Protein AF-A0A660NBR3-F1 (afdb_monomer)

Solvent-accessible surface area (backbone atoms only — not comparable to full-atom values): 11034 Å² total; per-residue (Å²): 134,54,73,68,57,52,55,50,48,52,50,27,48,52,54,40,52,54,58,42,62,75,59,35,76,70,57,31,55,54,48,56,54,55,61,55,40,51,27,52,101,91,54,74,68,52,54,62,55,48,27,52,53,49,57,61,46,49,57,59,50,75,77,42,52,75,65,28,50,52,47,19,55,51,50,52,50,52,33,44,74,73,63,74,45,74,77,51,44,90,68,65,65,67,58,55,52,34,35,53,51,28,47,51,59,52,60,72,65,54,78,88,78,84,75,88,79,94,74,86,83,78,85,83,86,86,84,90,80,91,78,91,79,83,88,88,75,91,73,77,80,76,82,78,77,79,80,78,77,77,77,79,49,72,69,55,51,50,51,54,50,51,55,52,50,53,52,53,52,53,54,54,62,65,72,75,110

Structure (mmCIF, N/CA/C/O backbone):
data_AF-A0A660NBR3-F1
#
_entry.id   AF-A0A660NBR3-F1
#
loop_
_atom_site.group_PDB
_atom_site.id
_atom_site.type_symbol
_atom_site.label_atom_id
_atom_site.label_alt_id
_atom_site.label_comp_id
_atom_site.label_asym_id
_atom_site.label_entity_id
_atom_site.label_seq_id
_atom_site.pdbx_PDB_ins_code
_atom_site.Cartn_x
_atom_site.Cartn_y
_atom_site.Cartn_z
_atom_site.occupancy
_atom_site.B_iso_or_equiv
_atom_site.auth_seq_id
_atom_site.auth_comp_id
_atom_site.auth_asym_id
_atom_site.auth_atom_id
_atom_site.pdbx_PDB_model_num
ATOM 1 N N . MET A 1 1 ? -23.930 5.222 17.305 1.00 62.84 1 MET A N 1
ATOM 2 C CA . MET A 1 1 ? -23.507 5.497 15.927 1.00 62.84 1 MET A CA 1
ATOM 3 C C . MET A 1 1 ? -24.618 6.270 15.251 1.00 62.84 1 MET A C 1
ATOM 5 O O . MET A 1 1 ? -25.735 5.759 15.195 1.00 62.84 1 MET A O 1
ATOM 9 N N . SER A 1 2 ? -24.359 7.515 14.872 1.00 85.00 2 SER A N 1
ATOM 10 C CA . SER A 1 2 ? -25.316 8.376 14.178 1.00 85.00 2 SER A CA 1
ATOM 11 C C . SER A 1 2 ? -25.423 7.989 12.696 1.00 85.00 2 SER A C 1
ATOM 13 O O . SER A 1 2 ? -24.604 7.232 12.171 1.00 85.00 2 SER A O 1
ATOM 15 N N . ALA A 1 3 ? -26.443 8.508 12.009 1.00 83.75 3 ALA A N 1
ATOM 16 C CA . ALA A 1 3 ? -26.577 8.326 10.564 1.00 83.75 3 ALA A CA 1
ATOM 17 C C . ALA A 1 3 ? -25.384 8.934 9.799 1.00 83.75 3 ALA A C 1
ATOM 19 O O . ALA A 1 3 ? -24.886 8.327 8.857 1.00 83.75 3 ALA A O 1
ATOM 20 N N . GLU A 1 4 ? -24.871 10.078 10.257 1.00 83.69 4 GLU A N 1
ATOM 21 C CA . GLU A 1 4 ? -23.727 10.770 9.649 1.00 83.69 4 GLU A CA 1
ATOM 22 C C . GLU A 1 4 ? -22.416 9.977 9.796 1.00 83.69 4 GLU A C 1
ATOM 24 O O . GLU A 1 4 ? -21.623 9.887 8.854 1.00 83.69 4 GLU A O 1
ATOM 29 N N . GLU A 1 5 ? -22.205 9.343 10.955 1.00 80.19 5 GLU A N 1
ATOM 30 C CA . GLU A 1 5 ? -21.071 8.439 11.185 1.00 80.19 5 GLU A CA 1
ATOM 31 C C . GLU A 1 5 ? -21.149 7.220 10.253 1.00 80.19 5 GLU A C 1
ATOM 33 O O . GLU A 1 5 ? -20.159 6.859 9.619 1.00 80.19 5 GLU A O 1
ATOM 38 N N . LEU A 1 6 ? -22.338 6.623 10.094 1.00 84.69 6 LEU A N 1
ATOM 39 C CA . LEU A 1 6 ? -22.545 5.485 9.193 1.00 84.69 6 LEU A CA 1
ATOM 40 C C . LEU A 1 6 ? -22.280 5.845 7.723 1.00 84.69 6 LEU A C 1
ATOM 42 O O . LEU A 1 6 ? -21.634 5.082 7.004 1.00 84.69 6 LEU A O 1
ATOM 46 N N . GLU A 1 7 ? -22.781 6.989 7.259 1.00 87.81 7 GLU A N 1
ATOM 47 C CA . GLU A 1 7 ? -22.566 7.454 5.884 1.00 87.81 7 GLU A CA 1
ATOM 48 C C . GLU A 1 7 ? -21.088 7.727 5.589 1.00 87.81 7 GLU A C 1
ATOM 50 O O . GLU A 1 7 ? -20.597 7.425 4.493 1.00 87.81 7 GLU A O 1
ATOM 55 N N . THR A 1 8 ? -20.371 8.265 6.574 1.00 86.19 8 THR A N 1
ATOM 56 C CA . THR A 1 8 ? -18.933 8.526 6.482 1.00 86.19 8 THR A CA 1
ATOM 57 C C . THR A 1 8 ? -18.144 7.219 6.395 1.00 86.19 8 THR A C 1
ATOM 59 O O . THR A 1 8 ? -17.354 7.039 5.465 1.00 86.19 8 THR A O 1
ATOM 62 N N . GLU A 1 9 ? -18.438 6.252 7.265 1.00 86.50 9 GLU A N 1
ATOM 63 C CA . GLU A 1 9 ? -17.818 4.921 7.233 1.00 86.50 9 GLU A CA 1
ATOM 64 C C . GLU A 1 9 ? -18.094 4.185 5.909 1.00 86.50 9 GLU A C 1
ATOM 66 O O . GLU A 1 9 ? -17.192 3.587 5.316 1.00 86.50 9 GLU A O 1
ATOM 71 N N . LEU A 1 10 ? -19.317 4.286 5.373 1.00 86.88 10 LEU A N 1
ATOM 72 C CA . LEU A 1 10 ? -19.666 3.717 4.066 1.00 86.88 10 LEU A CA 1
ATOM 73 C C . LEU A 1 10 ? -18.853 4.335 2.923 1.00 86.88 10 LEU A C 1
ATOM 75 O O . LEU A 1 10 ? -18.478 3.635 1.975 1.00 86.88 10 LEU A O 1
ATOM 79 N N . ARG A 1 11 ? -18.570 5.638 2.991 1.00 87.81 11 ARG A N 1
ATOM 80 C CA . ARG A 1 11 ? -17.732 6.324 2.003 1.00 87.81 11 ARG A CA 1
ATOM 81 C C . ARG A 1 11 ? -16.294 5.810 2.053 1.00 87.81 11 ARG A C 1
ATOM 83 O O . ARG A 1 11 ? -15.735 5.501 0.998 1.00 87.81 11 ARG A O 1
ATOM 90 N N . TYR A 1 12 ? -15.727 5.654 3.250 1.00 87.12 12 TYR A N 1
ATOM 91 C CA . TYR A 1 12 ? -14.388 5.085 3.425 1.00 87.12 12 TYR A CA 1
ATOM 92 C C . TYR A 1 12 ? -14.308 3.644 2.925 1.00 87.12 12 TYR A C 1
ATOM 94 O O . TYR A 1 12 ? -13.402 3.313 2.158 1.00 87.12 12 TYR A O 1
ATOM 102 N N . ALA A 1 13 ? -15.296 2.811 3.256 1.00 82.12 13 ALA A N 1
ATOM 103 C CA . ALA A 1 13 ? -15.359 1.435 2.776 1.00 82.12 13 ALA A CA 1
ATOM 104 C C . ALA A 1 13 ? -15.405 1.354 1.238 1.00 82.12 13 ALA A C 1
ATOM 106 O O . ALA A 1 13 ? -14.668 0.570 0.639 1.00 82.12 13 ALA A O 1
ATOM 107 N N . ARG A 1 14 ? -16.213 2.196 0.573 1.00 82.19 14 ARG A N 1
ATOM 108 C CA . ARG A 1 14 ? -16.265 2.253 -0.903 1.00 82.19 14 ARG A CA 1
ATOM 109 C C . ARG A 1 14 ? -14.925 2.656 -1.514 1.00 82.19 14 ARG A C 1
ATOM 111 O O . ARG A 1 14 ? -14.496 2.026 -2.479 1.00 82.19 14 ARG A O 1
ATOM 118 N N . SER A 1 15 ? -14.266 3.664 -0.944 1.00 79.31 15 SER A N 1
ATOM 119 C CA . SER A 1 15 ? -12.938 4.104 -1.389 1.00 79.31 15 SER A CA 1
ATOM 120 C C . SER A 1 15 ? -11.908 2.976 -1.269 1.00 79.31 15 SER A C 1
ATOM 122 O O . SER A 1 15 ? -11.210 2.655 -2.231 1.00 79.31 15 SER A O 1
ATOM 124 N N . ALA A 1 16 ? -11.889 2.292 -0.122 1.00 80.62 16 ALA A N 1
ATOM 125 C CA . ALA A 1 16 ? -10.992 1.170 0.123 1.00 80.62 16 ALA A CA 1
ATOM 126 C C . ALA A 1 16 ? -11.194 0.028 -0.888 1.00 80.62 16 ALA A C 1
ATOM 128 O O . ALA A 1 16 ? -10.229 -0.462 -1.478 1.00 80.62 16 ALA A O 1
ATOM 129 N N . ILE A 1 17 ? -12.450 -0.365 -1.131 1.00 82.88 17 ILE A N 1
ATOM 130 C CA . ILE A 1 17 ? -12.795 -1.418 -2.099 1.00 82.88 17 ILE A CA 1
ATOM 131 C C . ILE A 1 17 ? -12.335 -1.033 -3.509 1.00 82.88 17 ILE A C 1
ATOM 133 O O . ILE A 1 17 ? -11.738 -1.859 -4.200 1.00 82.88 17 ILE A O 1
ATOM 137 N N . TRP A 1 18 ? -12.580 0.212 -3.926 1.00 83.00 18 TRP A N 1
ATOM 138 C CA . TRP A 1 18 ? -12.172 0.706 -5.240 1.00 83.00 18 TRP A CA 1
ATOM 139 C C . TRP A 1 18 ? -10.655 0.604 -5.451 1.00 83.00 18 TRP A C 1
ATOM 141 O O . TRP A 1 18 ? -10.207 0.083 -6.473 1.00 83.00 18 TRP A O 1
ATOM 151 N N . THR A 1 19 ? -9.852 1.029 -4.473 1.00 78.69 19 THR A N 1
ATOM 152 C CA . THR A 1 19 ? -8.384 0.960 -4.559 1.00 78.69 19 THR A CA 1
ATOM 153 C C . THR A 1 19 ? -7.878 -0.479 -4.649 1.00 78.69 19 THR A C 1
ATOM 155 O O . THR A 1 19 ? -7.032 -0.787 -5.489 1.00 78.69 19 THR A O 1
ATOM 158 N N . VAL A 1 20 ? -8.423 -1.390 -3.839 1.00 80.88 20 VAL A N 1
ATOM 159 C CA . VAL A 1 20 ? -8.025 -2.809 -3.863 1.00 80.88 20 VAL A CA 1
ATOM 160 C C . VAL A 1 20 ? -8.408 -3.474 -5.191 1.00 80.88 20 VAL A C 1
ATOM 162 O O . VAL A 1 20 ? -7.621 -4.249 -5.744 1.00 80.88 20 VAL A O 1
ATOM 165 N N . ALA A 1 21 ? -9.585 -3.147 -5.734 1.00 82.38 21 ALA A N 1
ATOM 166 C CA . ALA A 1 21 ? -10.062 -3.682 -7.007 1.00 82.38 21 ALA A CA 1
ATOM 167 C C . ALA A 1 21 ? -9.157 -3.293 -8.187 1.00 82.38 21 ALA A C 1
ATOM 169 O O . ALA A 1 21 ? -8.936 -4.119 -9.071 1.00 82.38 21 ALA A O 1
ATOM 170 N N . GLN A 1 22 ? -8.586 -2.082 -8.179 1.00 76.00 22 GLN A N 1
ATOM 171 C CA . GLN A 1 22 ? -7.652 -1.641 -9.221 1.00 76.00 22 GLN A CA 1
ATOM 172 C C . GLN A 1 22 ? -6.345 -2.447 -9.245 1.00 76.00 22 GLN A C 1
ATOM 174 O O . GLN A 1 22 ? -5.743 -2.596 -10.304 1.00 76.00 22 GLN A O 1
ATOM 179 N N . MET A 1 23 ? -5.905 -2.988 -8.104 1.00 75.38 23 MET A N 1
ATOM 180 C CA . MET A 1 23 ? -4.649 -3.742 -8.033 1.00 75.38 23 MET A CA 1
ATOM 181 C C . MET A 1 23 ? -4.811 -5.222 -8.396 1.00 75.38 23 MET A C 1
ATOM 183 O O . MET A 1 23 ? -3.929 -5.786 -9.041 1.00 75.38 23 MET A O 1
ATOM 187 N N . GLY A 1 24 ? -5.925 -5.844 -7.992 1.00 76.44 24 GLY A N 1
ATOM 188 C CA . GLY A 1 24 ? -6.285 -7.224 -8.336 1.00 76.44 24 GLY A CA 1
ATOM 189 C C . GLY A 1 24 ? -5.300 -8.322 -7.884 1.00 76.44 24 GLY A C 1
ATOM 190 O O . GLY A 1 24 ? -4.165 -8.083 -7.470 1.00 76.44 24 GLY A O 1
ATOM 191 N N . GLY A 1 25 ? -5.752 -9.579 -7.952 1.00 80.06 25 GLY A N 1
ATOM 192 C CA . GLY A 1 25 ? -4.903 -10.773 -7.823 1.00 80.06 25 GLY A CA 1
ATOM 193 C C . GLY A 1 25 ? -4.010 -10.839 -6.570 1.00 80.06 25 GLY A C 1
ATOM 194 O O . GLY A 1 25 ? -4.424 -10.532 -5.454 1.00 80.06 25 GLY A O 1
ATOM 195 N N . GLU A 1 26 ? -2.761 -11.285 -6.749 1.00 81.25 26 GLU A N 1
ATOM 196 C CA . GLU A 1 26 ? -1.772 -11.409 -5.664 1.00 81.25 26 GLU A CA 1
ATOM 197 C C . GLU A 1 26 ? -1.385 -10.042 -5.071 1.00 81.25 26 GLU A C 1
ATOM 199 O O . GLU A 1 26 ? -1.134 -9.946 -3.869 1.00 81.25 26 GLU A O 1
ATOM 204 N N . SER A 1 27 ? -1.394 -8.982 -5.884 1.00 76.06 27 SER A N 1
ATOM 205 C CA . SER A 1 27 ? -1.069 -7.616 -5.457 1.00 76.06 27 SER A CA 1
ATOM 206 C C . SER A 1 27 ? -2.068 -7.096 -4.427 1.00 76.06 27 SER A C 1
ATOM 208 O O . SER A 1 27 ? -1.657 -6.571 -3.395 1.00 76.06 27 SER A O 1
ATOM 210 N N . ALA A 1 28 ? -3.367 -7.333 -4.636 1.00 83.19 28 ALA A N 1
ATOM 211 C CA . ALA A 1 28 ? -4.410 -7.007 -3.662 1.00 83.19 28 ALA A CA 1
ATOM 212 C C . ALA A 1 28 ? -4.221 -7.757 -2.330 1.00 83.19 28 ALA A C 1
ATOM 214 O O . ALA A 1 28 ? -4.365 -7.177 -1.252 1.00 83.19 28 ALA A O 1
ATOM 215 N N . LYS A 1 29 ? -3.838 -9.041 -2.380 1.00 86.69 29 LYS A N 1
ATOM 216 C CA . LYS A 1 29 ? -3.577 -9.842 -1.172 1.00 86.69 29 LYS A CA 1
ATOM 217 C C . LYS A 1 29 ? -2.353 -9.340 -0.400 1.00 86.69 29 LYS A C 1
ATOM 219 O O . LYS A 1 29 ? -2.371 -9.314 0.832 1.00 86.69 29 LYS A O 1
ATOM 224 N N . LEU A 1 30 ? -1.274 -8.992 -1.099 1.00 86.88 30 LEU A N 1
ATOM 225 C CA . LEU A 1 30 ? -0.064 -8.446 -0.480 1.00 86.88 30 LEU A CA 1
ATOM 226 C C . LEU A 1 30 ? -0.326 -7.057 0.107 1.00 86.88 30 LEU A C 1
ATOM 228 O O . LEU A 1 30 ? 0.096 -6.796 1.230 1.00 86.88 30 LEU A O 1
ATOM 232 N N . LEU A 1 31 ? -1.096 -6.223 -0.594 1.00 87.75 31 LEU A N 1
ATOM 233 C CA . LEU A 1 31 ? -1.535 -4.926 -0.094 1.00 87.75 31 LEU A CA 1
ATOM 234 C C . LEU A 1 31 ? -2.324 -5.069 1.211 1.00 87.75 31 LEU A C 1
ATOM 236 O O . LEU A 1 31 ? -1.958 -4.461 2.207 1.00 87.75 31 LEU A O 1
ATOM 240 N N . MET A 1 32 ? -3.363 -5.906 1.253 1.00 90.25 32 MET A N 1
ATOM 241 C CA . MET A 1 32 ? -4.171 -6.049 2.473 1.00 90.25 32 MET A CA 1
ATOM 242 C C . MET A 1 32 ? -3.367 -6.603 3.656 1.00 90.25 32 MET A C 1
ATOM 244 O O . MET A 1 32 ? -3.589 -6.191 4.794 1.00 90.25 32 MET A O 1
ATOM 248 N N . GLN A 1 33 ? -2.402 -7.494 3.404 1.00 91.19 33 GLN A N 1
ATOM 249 C CA . GLN A 1 33 ? -1.464 -7.936 4.441 1.00 91.19 33 GLN A CA 1
ATOM 250 C C . GLN A 1 33 ? -0.584 -6.787 4.934 1.00 91.19 33 GLN A C 1
ATOM 252 O O . GLN A 1 33 ? -0.432 -6.633 6.142 1.00 91.19 33 GLN A O 1
ATOM 257 N N . TYR A 1 34 ? -0.054 -5.979 4.015 1.00 93.19 34 TYR A N 1
ATOM 258 C CA . TYR A 1 34 ? 0.747 -4.803 4.336 1.00 93.19 34 TYR A CA 1
ATOM 259 C C . TYR A 1 34 ? -0.032 -3.785 5.180 1.00 93.19 34 TYR A C 1
ATOM 261 O O . TYR A 1 34 ? 0.469 -3.341 6.208 1.00 93.19 34 TYR A O 1
ATOM 269 N N . ILE A 1 35 ? -1.284 -3.477 4.822 1.00 93.19 35 ILE A N 1
ATOM 270 C CA . ILE A 1 35 ? -2.151 -2.608 5.637 1.00 93.19 35 ILE A CA 1
ATOM 271 C C . ILE A 1 35 ? -2.344 -3.203 7.039 1.00 93.19 35 ILE A C 1
ATOM 273 O O . ILE A 1 35 ? -2.242 -2.495 8.037 1.00 93.19 35 ILE A O 1
ATOM 277 N N . GLY A 1 36 ? -2.538 -4.520 7.139 1.00 92.88 36 GLY A N 1
ATOM 278 C CA . GLY A 1 36 ? -2.650 -5.215 8.422 1.00 92.88 36 GLY A CA 1
ATOM 279 C C . GLY A 1 36 ? -1.421 -5.080 9.330 1.00 92.88 36 GLY A C 1
ATOM 280 O O . GLY A 1 36 ? -1.540 -5.279 10.536 1.00 92.88 36 GLY A O 1
ATOM 281 N N . TRP A 1 37 ? -0.251 -4.713 8.802 1.00 94.19 37 TRP A N 1
ATOM 282 C CA . TRP A 1 37 ? 0.963 -4.516 9.599 1.00 94.19 37 TRP A CA 1
ATOM 283 C C . TRP A 1 37 ? 0.972 -3.215 10.410 1.00 94.19 37 TRP A C 1
ATOM 285 O O . TRP A 1 37 ? 1.789 -3.079 11.318 1.00 94.19 37 TRP A O 1
ATOM 295 N N . PHE A 1 38 ? 0.047 -2.294 10.141 1.00 94.12 38 PHE A N 1
ATOM 296 C CA . PHE A 1 38 ? -0.182 -1.098 10.961 1.00 94.12 38 PHE A CA 1
ATOM 297 C C . PHE A 1 38 ? -1.115 -1.367 12.148 1.00 94.12 38 PHE A C 1
ATOM 299 O O . PHE A 1 38 ? -1.223 -0.542 13.054 1.00 94.12 38 PHE A O 1
ATOM 306 N N . ALA A 1 39 ? -1.800 -2.516 12.166 1.00 92.75 39 ALA A N 1
ATOM 307 C CA . ALA A 1 39 ? -2.697 -2.854 13.258 1.00 92.75 39 ALA A CA 1
ATOM 308 C C . ALA A 1 39 ? -1.903 -3.071 14.562 1.00 92.75 39 ALA A C 1
ATOM 310 O O . ALA A 1 39 ? -0.894 -3.784 14.559 1.00 92.75 39 ALA A O 1
ATOM 311 N N . PRO A 1 40 ? -2.349 -2.500 15.695 1.00 88.81 40 PRO A N 1
ATOM 312 C CA . PRO A 1 40 ? -1.708 -2.7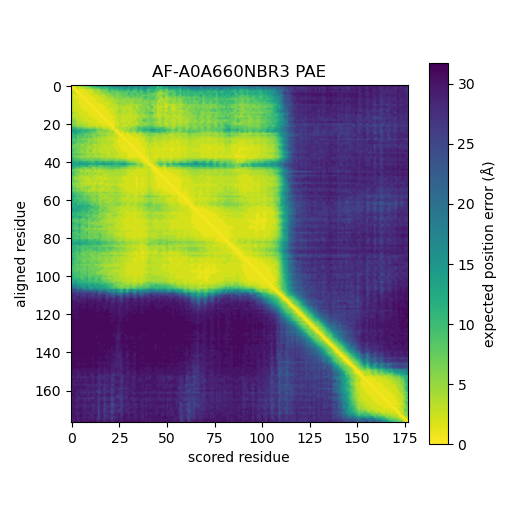41 16.981 1.00 88.81 40 PRO A CA 1
ATOM 313 C C . PRO A 1 40 ? -1.870 -4.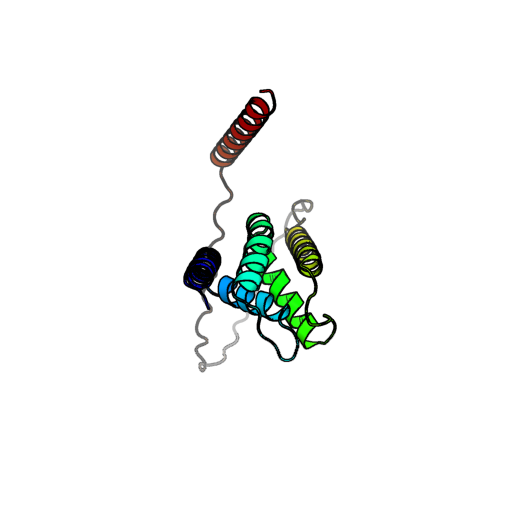214 17.403 1.00 88.81 40 PRO A C 1
ATOM 315 O O . PRO A 1 40 ? -2.826 -4.865 16.978 1.00 88.81 40 PRO A O 1
ATOM 318 N N . PRO A 1 41 ? -1.001 -4.747 18.286 1.00 79.94 41 PRO A N 1
ATOM 319 C CA . PRO A 1 41 ? -0.906 -6.185 18.578 1.00 79.94 41 PRO A CA 1
ATOM 320 C C . PRO A 1 41 ? -2.218 -6.883 18.972 1.00 79.94 41 PRO A C 1
ATOM 322 O O . PRO A 1 41 ? -2.367 -8.072 18.721 1.00 79.94 41 PRO A O 1
ATOM 325 N N . ASN A 1 42 ? -3.166 -6.144 19.558 1.00 77.88 42 ASN A N 1
ATOM 326 C CA . ASN A 1 42 ? -4.475 -6.644 19.995 1.00 77.88 42 ASN A CA 1
ATOM 327 C C . ASN A 1 42 ? -5.649 -5.806 19.461 1.00 77.88 42 ASN A C 1
ATOM 329 O O . ASN A 1 42 ? -6.742 -5.843 20.025 1.00 77.88 42 ASN A O 1
ATOM 333 N N . GLY A 1 43 ? -5.435 -5.006 18.415 1.00 85.25 43 GLY A N 1
ATOM 334 C CA . GLY A 1 43 ? -6.478 -4.152 17.854 1.00 85.25 43 GLY A CA 1
ATOM 335 C C . GLY A 1 43 ? -6.664 -4.361 16.362 1.00 85.25 43 GLY A C 1
ATOM 336 O O . GLY A 1 43 ? -5.936 -5.098 15.701 1.00 85.25 43 GLY A O 1
ATOM 337 N N . LYS A 1 44 ? -7.690 -3.705 15.834 1.00 89.06 44 LYS A N 1
ATOM 338 C CA . LYS A 1 44 ? -7.988 -3.662 14.406 1.00 89.06 44 LYS A CA 1
ATOM 339 C C . LYS A 1 44 ? -7.919 -2.215 13.956 1.00 89.06 44 LYS A C 1
ATOM 341 O O . LYS A 1 44 ? -8.193 -1.316 14.746 1.00 89.06 44 LYS A O 1
ATOM 346 N N . LEU A 1 45 ? -7.571 -2.016 12.694 1.00 88.94 45 LEU A N 1
ATOM 347 C CA . LEU A 1 45 ? -7.698 -0.709 12.071 1.00 88.94 45 LEU A CA 1
ATOM 348 C C . LEU A 1 45 ? -9.184 -0.396 11.859 1.00 88.94 45 LEU A C 1
ATOM 350 O O . LEU A 1 45 ? -9.948 -1.285 11.470 1.00 88.94 45 LEU A O 1
ATOM 354 N N . SER A 1 46 ? -9.586 0.849 12.112 1.00 89.06 46 SER A N 1
ATOM 355 C CA . SER A 1 46 ? -10.895 1.358 11.686 1.00 89.06 46 SER A CA 1
ATOM 356 C C . SER A 1 46 ? -10.955 1.476 10.158 1.00 89.06 46 SER A C 1
ATOM 358 O O . SER A 1 46 ? -9.919 1.469 9.484 1.00 89.06 46 SER A O 1
ATOM 360 N N . PHE A 1 47 ? -12.154 1.601 9.579 1.00 84.94 47 PHE A N 1
ATOM 361 C CA . PHE A 1 47 ? -12.273 1.793 8.129 1.00 84.94 47 PHE A CA 1
ATOM 362 C C . PHE A 1 47 ? -11.627 3.096 7.666 1.00 84.94 47 PHE A C 1
ATOM 364 O O . PHE A 1 47 ? -10.981 3.102 6.621 1.00 84.94 47 PHE A O 1
ATOM 371 N N . GLU A 1 48 ? -11.734 4.163 8.457 1.00 87.44 48 GLU A N 1
ATOM 372 C CA . GLU A 1 48 ? -11.013 5.414 8.225 1.00 87.44 48 GLU A CA 1
ATOM 373 C C . GLU A 1 48 ? -9.493 5.194 8.151 1.00 87.44 48 GLU A C 1
ATOM 375 O O . GLU A 1 48 ? -8.856 5.612 7.185 1.00 87.44 48 GLU A O 1
ATOM 380 N N . GLN A 1 49 ? -8.908 4.473 9.115 1.00 91.00 49 GLN A N 1
ATOM 381 C CA . GLN A 1 49 ? -7.471 4.172 9.120 1.00 91.00 49 GLN A CA 1
ATOM 382 C C . GLN A 1 49 ? -7.065 3.323 7.909 1.00 91.00 49 GLN A C 1
ATOM 384 O O . GLN A 1 49 ? -6.050 3.597 7.267 1.00 91.00 49 GLN A O 1
ATOM 389 N N . ILE A 1 50 ? -7.870 2.317 7.556 1.00 90.81 50 ILE A N 1
ATOM 390 C CA . ILE A 1 50 ? -7.647 1.497 6.357 1.00 90.81 50 ILE A CA 1
ATOM 391 C C . ILE A 1 50 ? -7.682 2.376 5.102 1.00 90.81 50 ILE A C 1
ATOM 393 O O . ILE A 1 50 ? -6.778 2.285 4.272 1.00 90.81 50 ILE A O 1
ATOM 397 N N . ALA A 1 51 ? -8.686 3.244 4.963 1.00 87.50 51 ALA A N 1
ATOM 398 C CA . ALA A 1 51 ? -8.814 4.149 3.827 1.00 87.50 51 ALA A CA 1
ATOM 399 C C . ALA A 1 51 ? -7.638 5.134 3.739 1.00 87.50 51 ALA A C 1
ATOM 401 O O . ALA A 1 51 ? -7.116 5.347 2.645 1.00 87.50 51 ALA A O 1
ATOM 402 N N . ALA A 1 52 ? -7.174 5.674 4.869 1.00 89.81 52 ALA A N 1
ATOM 403 C CA . ALA A 1 52 ? -6.019 6.566 4.922 1.00 89.81 52 ALA A CA 1
ATOM 404 C C . ALA A 1 52 ? -4.730 5.868 4.453 1.00 89.81 52 ALA A C 1
ATOM 406 O O . ALA A 1 52 ? -4.024 6.392 3.589 1.00 89.81 52 ALA A O 1
ATOM 407 N N . HIS A 1 53 ? -4.450 4.656 4.948 1.00 93.44 53 HIS A N 1
ATOM 408 C CA . HIS A 1 53 ? -3.287 3.890 4.494 1.00 93.44 53 HIS A CA 1
ATOM 409 C C . HIS A 1 53 ? -3.392 3.494 3.015 1.00 93.44 53 HIS A C 1
ATOM 411 O O . HIS A 1 53 ? -2.399 3.552 2.292 1.00 93.44 53 HIS A O 1
ATOM 417 N N . LEU A 1 54 ? -4.583 3.119 2.538 1.00 89.31 54 LEU A N 1
ATOM 418 C CA . LEU A 1 54 ? -4.800 2.792 1.126 1.00 89.31 54 LEU A CA 1
ATOM 419 C C . LEU A 1 54 ? -4.604 4.005 0.212 1.00 89.31 54 LEU A C 1
ATOM 421 O O . LEU A 1 54 ? -4.023 3.857 -0.862 1.00 89.31 54 LEU A O 1
ATOM 425 N N . ALA A 1 55 ? -5.039 5.193 0.636 1.00 87.19 55 ALA A N 1
ATOM 426 C CA . ALA A 1 55 ? -4.818 6.432 -0.103 1.00 87.19 55 ALA A CA 1
ATOM 427 C C . ALA A 1 55 ? -3.323 6.781 -0.190 1.00 87.19 55 ALA A C 1
ATOM 429 O O . ALA A 1 55 ? -2.836 7.107 -1.270 1.00 87.19 55 ALA A O 1
ATOM 430 N N . ALA A 1 56 ? -2.579 6.644 0.914 1.00 88.75 56 ALA A N 1
ATOM 431 C CA . ALA A 1 56 ? -1.131 6.863 0.920 1.00 88.75 56 ALA A CA 1
ATOM 432 C C . ALA A 1 56 ? -0.404 5.879 -0.016 1.00 88.75 56 ALA A C 1
ATOM 434 O O . ALA A 1 56 ? 0.427 6.272 -0.833 1.00 88.75 56 ALA A O 1
ATOM 435 N N . VAL A 1 57 ? -0.769 4.598 0.057 1.00 88.69 57 VAL A N 1
ATOM 436 C CA . VAL A 1 57 ? -0.201 3.525 -0.771 1.00 88.69 57 VAL A CA 1
ATOM 437 C C . VAL A 1 57 ? -0.519 3.698 -2.257 1.00 88.69 57 VAL A C 1
ATOM 439 O O . VAL A 1 57 ? 0.316 3.362 -3.095 1.00 88.69 57 VAL A O 1
ATOM 442 N N . GLN A 1 58 ? -1.680 4.252 -2.609 1.00 84.88 58 GLN A N 1
ATOM 443 C CA . GLN A 1 58 ? -2.067 4.437 -4.007 1.00 84.88 58 GLN A CA 1
ATOM 444 C C . GLN A 1 58 ? -1.053 5.283 -4.794 1.00 84.88 58 GLN A C 1
ATOM 446 O O . GLN A 1 58 ? -0.754 4.947 -5.939 1.00 84.88 58 GLN A O 1
ATOM 451 N N . ALA A 1 59 ? -0.491 6.333 -4.187 1.00 83.00 59 ALA A N 1
ATOM 452 C CA . ALA A 1 59 ? 0.542 7.150 -4.826 1.00 83.00 59 ALA A CA 1
ATOM 453 C C . ALA A 1 59 ? 1.814 6.331 -5.108 1.00 83.00 59 ALA A C 1
ATOM 455 O O . ALA A 1 59 ? 2.253 6.247 -6.252 1.00 83.00 59 ALA A O 1
ATOM 456 N N . MET A 1 60 ? 2.331 5.626 -4.095 1.00 86.50 60 MET A N 1
ATOM 457 C CA . MET A 1 60 ? 3.515 4.767 -4.238 1.00 86.50 60 MET A CA 1
ATOM 458 C C . MET A 1 60 ? 3.315 3.646 -5.269 1.00 86.50 60 MET A C 1
ATOM 460 O O . MET A 1 60 ? 4.254 3.282 -5.979 1.00 86.50 60 MET A O 1
ATOM 464 N N . PHE A 1 61 ? 2.102 3.091 -5.354 1.00 84.00 61 PHE A N 1
ATOM 465 C CA . PHE A 1 61 ? 1.762 2.075 -6.347 1.00 84.00 61 PHE A CA 1
ATOM 466 C C . PHE A 1 61 ? 1.778 2.643 -7.769 1.00 84.00 61 PHE A C 1
ATOM 468 O O . PHE A 1 61 ? 2.304 1.994 -8.665 1.00 84.00 61 PHE A O 1
ATOM 475 N N . ASN A 1 62 ? 1.251 3.852 -7.980 1.00 82.88 62 ASN A N 1
ATOM 476 C CA . ASN A 1 62 ? 1.267 4.502 -9.294 1.00 82.88 62 ASN A CA 1
ATOM 477 C C . ASN A 1 62 ? 2.690 4.849 -9.767 1.00 82.88 62 ASN A C 1
ATOM 479 O O . ASN A 1 62 ? 2.950 4.835 -10.969 1.00 82.88 62 ASN A O 1
ATOM 483 N N . ASP A 1 63 ? 3.608 5.104 -8.832 1.00 85.50 63 ASP A N 1
ATOM 484 C CA . ASP A 1 63 ? 5.018 5.413 -9.108 1.00 85.50 63 ASP A CA 1
ATOM 485 C C . ASP A 1 63 ? 5.914 4.163 -9.229 1.00 85.50 63 ASP A C 1
ATOM 487 O O . ASP A 1 63 ? 7.126 4.269 -9.446 1.00 85.50 63 ASP A O 1
ATOM 491 N N . SER A 1 64 ? 5.342 2.964 -9.080 1.00 84.81 64 SER A N 1
ATOM 492 C CA . SER A 1 64 ? 6.075 1.696 -9.082 1.00 84.81 64 SER A CA 1
ATOM 493 C C . SER A 1 64 ? 5.503 0.716 -10.098 1.00 84.81 64 SER A C 1
ATOM 495 O O . SER A 1 64 ? 4.305 0.658 -10.363 1.00 84.81 64 SER A O 1
ATOM 497 N N . THR A 1 65 ? 6.355 -0.134 -10.656 1.00 86.88 65 THR A N 1
ATOM 498 C CA . THR A 1 65 ? 5.889 -1.266 -11.457 1.00 86.88 65 THR A CA 1
ATOM 499 C C . THR A 1 65 ? 5.341 -2.375 -10.556 1.00 86.88 65 THR A C 1
ATOM 501 O O . THR A 1 65 ? 5.769 -2.559 -9.413 1.00 86.88 65 THR A O 1
ATOM 504 N N . ALA A 1 66 ? 4.450 -3.211 -11.096 1.00 83.44 66 ALA A N 1
ATOM 505 C CA . ALA A 1 66 ? 3.931 -4.376 -10.376 1.00 83.44 66 ALA A CA 1
ATOM 506 C C . ALA A 1 66 ? 5.045 -5.335 -9.902 1.00 83.44 66 ALA A C 1
ATOM 508 O O . ALA A 1 66 ? 4.913 -5.985 -8.864 1.00 83.44 66 ALA A O 1
ATOM 509 N N . ALA A 1 67 ? 6.150 -5.424 -10.650 1.00 86.00 67 ALA A N 1
ATOM 510 C CA . ALA A 1 67 ? 7.291 -6.259 -10.297 1.00 86.00 67 ALA A CA 1
ATOM 511 C C . ALA A 1 67 ? 8.087 -5.679 -9.117 1.00 86.00 67 ALA A C 1
ATOM 513 O O . ALA A 1 67 ? 8.438 -6.428 -8.205 1.00 86.00 67 ALA A O 1
ATOM 514 N N . GLU A 1 68 ? 8.352 -4.367 -9.117 1.00 90.81 68 GLU A N 1
ATOM 515 C CA . GLU A 1 68 ? 9.004 -3.670 -7.994 1.00 90.81 68 GLU A CA 1
ATOM 516 C C . GLU A 1 68 ? 8.160 -3.791 -6.727 1.00 90.81 68 GLU A C 1
ATOM 518 O O . GLU A 1 68 ? 8.660 -4.213 -5.688 1.00 90.81 68 GLU A O 1
ATOM 523 N N . TRP A 1 69 ? 6.856 -3.536 -6.849 1.00 89.44 69 TRP A N 1
ATOM 524 C CA . TRP A 1 69 ? 5.897 -3.642 -5.753 1.00 89.44 69 TRP A CA 1
ATOM 525 C C . TRP A 1 69 ? 5.889 -5.033 -5.115 1.00 89.44 69 TRP A C 1
ATOM 527 O O . TRP A 1 69 ? 5.994 -5.199 -3.897 1.00 89.44 69 TRP A O 1
ATOM 537 N N . LYS A 1 70 ? 5.807 -6.067 -5.955 1.00 88.69 70 LYS A N 1
ATOM 538 C CA . LYS A 1 70 ? 5.800 -7.462 -5.515 1.00 88.69 70 LYS A CA 1
ATOM 539 C C . LYS A 1 70 ? 7.123 -7.867 -4.870 1.00 88.69 70 LYS A C 1
ATOM 541 O O . LYS A 1 70 ? 7.104 -8.599 -3.882 1.00 88.69 70 LYS A O 1
ATOM 546 N N . ALA A 1 71 ? 8.253 -7.422 -5.418 1.00 91.38 71 ALA A N 1
ATOM 547 C CA . ALA A 1 71 ? 9.568 -7.685 -4.841 1.00 91.38 71 ALA A CA 1
ATOM 548 C C . ALA A 1 71 ? 9.714 -7.014 -3.466 1.00 91.38 71 ALA A C 1
ATOM 550 O O . ALA A 1 71 ? 10.082 -7.690 -2.506 1.00 91.38 71 ALA A O 1
ATOM 551 N N . ALA A 1 72 ? 9.331 -5.740 -3.356 1.00 93.88 72 ALA A N 1
ATOM 552 C CA . ALA A 1 72 ? 9.373 -4.977 -2.113 1.00 93.88 72 ALA A CA 1
ATOM 553 C C . ALA A 1 72 ? 8.533 -5.636 -1.009 1.00 93.88 72 ALA A C 1
ATOM 555 O O . ALA A 1 72 ? 9.058 -5.980 0.048 1.00 93.88 72 ALA A O 1
ATOM 556 N N . LEU A 1 73 ? 7.251 -5.915 -1.270 1.00 93.12 73 LEU A N 1
ATOM 557 C CA . LEU A 1 73 ? 6.366 -6.508 -0.260 1.00 93.12 73 LEU A CA 1
ATOM 558 C C . LEU A 1 73 ? 6.770 -7.929 0.145 1.00 93.12 73 LEU A C 1
ATOM 560 O O . LEU A 1 73 ? 6.589 -8.315 1.301 1.00 93.12 73 LEU A O 1
ATOM 564 N N . ARG A 1 74 ? 7.334 -8.718 -0.778 1.00 91.94 74 ARG A N 1
ATOM 565 C CA . ARG A 1 74 ? 7.873 -10.045 -0.444 1.00 91.94 74 ARG A CA 1
ATOM 566 C C . ARG A 1 74 ? 9.097 -9.946 0.455 1.00 91.94 74 ARG A C 1
ATOM 568 O O . ARG A 1 74 ? 9.195 -10.730 1.395 1.00 91.94 74 ARG A O 1
ATOM 575 N N . GLN A 1 75 ? 9.987 -8.992 0.196 1.00 94.06 75 GLN A N 1
ATOM 576 C CA . GLN A 1 75 ? 11.149 -8.779 1.050 1.00 94.06 75 GLN A CA 1
ATOM 577 C C . GLN A 1 75 ? 10.732 -8.284 2.438 1.00 94.06 75 GLN A C 1
ATOM 579 O O . GLN A 1 75 ? 11.165 -8.850 3.434 1.00 94.06 75 GLN A O 1
ATOM 584 N N . MET A 1 76 ? 9.804 -7.324 2.521 1.00 94.88 76 MET A N 1
ATOM 585 C CA . MET A 1 76 ? 9.249 -6.887 3.808 1.00 94.88 76 MET A CA 1
ATOM 586 C C . MET A 1 76 ? 8.617 -8.037 4.592 1.00 94.88 76 MET A C 1
ATOM 588 O O . MET A 1 76 ? 8.777 -8.122 5.807 1.00 94.88 76 MET A O 1
ATOM 592 N N . LEU A 1 77 ? 7.901 -8.940 3.913 1.00 92.81 77 LEU A N 1
ATOM 593 C CA . LEU A 1 77 ? 7.332 -10.122 4.555 1.00 92.81 77 LEU A CA 1
ATOM 594 C C . LEU A 1 77 ? 8.429 -11.051 5.093 1.00 92.81 77 LEU A C 1
ATOM 596 O O . LEU A 1 77 ? 8.291 -11.550 6.208 1.00 92.81 77 LEU A O 1
ATOM 600 N N . ALA A 1 78 ? 9.503 -11.273 4.334 1.00 93.06 78 ALA A N 1
ATOM 601 C CA . ALA A 1 78 ? 10.642 -12.066 4.790 1.00 93.06 78 ALA A CA 1
ATOM 602 C C . ALA A 1 78 ? 11.297 -11.440 6.032 1.00 93.06 78 ALA A C 1
ATOM 604 O O . ALA A 1 78 ? 11.483 -12.131 7.034 1.00 93.06 78 ALA A O 1
ATOM 605 N N . ASP A 1 79 ? 11.529 -10.128 6.009 1.00 94.19 79 ASP A N 1
ATOM 606 C CA . ASP A 1 79 ? 12.168 -9.392 7.105 1.00 94.19 79 ASP A CA 1
ATOM 607 C C . ASP A 1 79 ? 11.255 -9.286 8.337 1.00 94.19 79 ASP A C 1
ATOM 609 O O . ASP A 1 79 ? 11.706 -9.270 9.483 1.00 94.19 79 ASP A O 1
ATOM 613 N N . LYS A 1 80 ? 9.936 -9.285 8.131 1.00 92.25 80 LYS A N 1
ATOM 614 C CA . LYS A 1 80 ? 8.959 -9.439 9.211 1.00 92.25 80 LYS A CA 1
ATOM 615 C C . LYS A 1 80 ? 9.033 -10.828 9.845 1.00 92.25 80 LYS A C 1
ATOM 617 O O . LYS A 1 80 ? 8.938 -10.937 11.064 1.00 92.25 80 LYS A O 1
ATOM 622 N N . VAL A 1 81 ? 9.156 -11.888 9.044 1.00 91.62 81 VAL A N 1
ATOM 623 C CA . VAL A 1 81 ? 9.235 -13.274 9.541 1.00 91.62 81 VAL A CA 1
ATOM 624 C C . VAL A 1 81 ? 10.561 -13.538 10.260 1.00 91.62 81 VAL A C 1
ATOM 626 O O . VAL A 1 81 ? 10.563 -14.252 11.258 1.00 91.62 81 VAL A O 1
ATOM 629 N N . SER A 1 82 ? 11.665 -12.929 9.818 1.00 93.38 82 SER A N 1
ATOM 630 C CA . SER A 1 82 ? 12.961 -13.009 10.509 1.00 93.38 82 SER A CA 1
ATOM 631 C C . SER A 1 82 ? 13.031 -12.170 11.791 1.00 93.38 82 SER A C 1
ATOM 633 O O . SER A 1 82 ? 13.980 -12.312 12.559 1.00 93.38 82 SER A O 1
ATOM 635 N N . GLY A 1 83 ? 12.053 -11.287 12.025 1.00 91.31 83 GLY A N 1
ATOM 636 C CA . GLY A 1 83 ? 12.051 -10.341 13.144 1.00 91.31 83 GLY A CA 1
ATOM 637 C C . GLY A 1 83 ? 12.921 -9.098 12.920 1.00 91.31 83 GLY A C 1
ATOM 638 O O . GLY A 1 83 ? 13.101 -8.309 13.844 1.00 91.31 83 GLY A O 1
ATOM 639 N N . SER A 1 84 ? 13.448 -8.903 11.708 1.00 91.19 84 SER A N 1
ATOM 640 C CA . SER A 1 84 ? 14.238 -7.726 11.327 1.00 91.19 84 SER A CA 1
ATOM 641 C C . SER A 1 84 ? 13.373 -6.479 11.113 1.00 91.19 84 SER A C 1
ATOM 643 O O . SER A 1 84 ? 13.843 -5.363 11.326 1.00 91.19 84 SER A O 1
ATOM 645 N N . LEU A 1 85 ? 12.101 -6.652 10.737 1.00 91.62 85 LEU A N 1
ATOM 646 C CA . LEU A 1 85 ? 11.140 -5.559 10.603 1.00 91.62 85 LEU A CA 1
ATOM 647 C C . LEU A 1 85 ? 10.352 -5.366 11.905 1.00 91.62 85 LEU A C 1
ATOM 649 O O . LEU A 1 85 ? 9.599 -6.243 12.337 1.00 91.62 85 LEU A O 1
ATOM 653 N N . LYS A 1 86 ? 10.500 -4.191 12.523 1.00 91.06 86 LYS A N 1
ATOM 654 C CA . LYS A 1 86 ? 9.782 -3.837 13.754 1.00 91.06 86 LYS A CA 1
ATOM 655 C C . LYS A 1 86 ? 8.291 -3.620 13.476 1.00 91.06 86 LYS A C 1
ATOM 657 O O . LYS A 1 86 ? 7.924 -2.905 12.549 1.00 91.06 86 LYS A O 1
ATOM 662 N N . MET A 1 87 ? 7.452 -4.202 14.331 1.00 92.00 87 MET A N 1
ATOM 663 C CA . MET A 1 87 ? 5.991 -4.166 14.236 1.00 92.00 87 MET A CA 1
ATOM 664 C C . MET A 1 87 ? 5.358 -3.562 15.508 1.00 92.00 87 MET A C 1
ATOM 666 O O . MET A 1 87 ? 5.937 -3.719 16.587 1.00 92.00 87 MET A O 1
ATOM 670 N N . PRO A 1 88 ? 4.165 -2.938 15.427 1.00 91.50 88 PRO A N 1
ATOM 671 C CA . PRO A 1 88 ? 3.466 -2.568 14.193 1.00 91.50 88 PRO A CA 1
ATOM 672 C C . PRO A 1 88 ? 4.233 -1.494 13.412 1.00 91.50 88 PRO A C 1
ATOM 674 O O . PRO A 1 88 ? 5.077 -0.791 13.972 1.00 91.50 88 PRO A O 1
ATOM 677 N N . LEU A 1 89 ? 3.944 -1.377 12.119 1.00 93.12 89 LEU A N 1
ATOM 678 C CA . LEU A 1 89 ? 4.458 -0.274 11.316 1.00 93.12 89 LEU A CA 1
ATOM 679 C C . LEU A 1 89 ? 3.850 1.047 11.795 1.00 93.12 89 LEU A C 1
ATOM 681 O O . LEU A 1 89 ? 2.671 1.118 12.137 1.00 93.12 89 LEU A O 1
ATOM 685 N N . THR A 1 90 ? 4.666 2.098 11.810 1.00 92.00 90 THR A N 1
ATOM 686 C CA . THR A 1 90 ? 4.262 3.447 12.240 1.00 92.00 90 THR A CA 1
ATOM 687 C C . THR A 1 90 ? 4.070 4.409 11.073 1.00 92.00 90 THR A C 1
ATOM 689 O O . THR A 1 90 ? 3.362 5.401 11.210 1.00 92.00 90 THR A O 1
ATOM 692 N N . ASN A 1 91 ? 4.700 4.140 9.930 1.00 92.94 91 ASN A N 1
ATOM 693 C CA . ASN A 1 91 ? 4.611 4.942 8.713 1.00 92.94 91 ASN A CA 1
ATOM 694 C C . ASN A 1 91 ? 4.967 4.089 7.478 1.00 92.94 91 ASN A C 1
ATOM 696 O O . ASN A 1 91 ? 5.278 2.901 7.593 1.00 92.94 91 ASN A O 1
ATOM 700 N N . HIS A 1 92 ? 4.905 4.707 6.299 1.00 94.25 92 HIS A N 1
ATOM 701 C CA . HIS A 1 92 ? 5.174 4.055 5.019 1.00 94.25 92 HIS A CA 1
ATOM 702 C C . HIS A 1 92 ? 6.639 4.157 4.553 1.00 94.25 92 HIS A C 1
ATOM 704 O O . HIS A 1 92 ? 6.970 3.541 3.546 1.00 94.25 92 HIS A O 1
ATOM 710 N N . LEU A 1 93 ? 7.529 4.827 5.303 1.00 93.06 93 LEU A N 1
ATOM 711 C CA . LEU A 1 93 ? 8.940 4.998 4.919 1.00 93.06 93 LEU A CA 1
ATOM 712 C C . LEU A 1 93 ? 9.654 3.669 4.630 1.00 93.06 93 LEU A C 1
ATOM 714 O O . LEU A 1 93 ? 10.313 3.586 3.598 1.00 93.06 93 LEU A O 1
ATOM 718 N N . PRO A 1 94 ? 9.468 2.591 5.427 1.00 93.25 94 PRO A N 1
ATOM 719 C CA . PRO A 1 94 ? 10.082 1.314 5.092 1.00 93.25 94 PRO A CA 1
ATOM 720 C C . PRO A 1 94 ? 9.688 0.838 3.693 1.00 93.25 94 PRO A C 1
ATOM 722 O O . PRO A 1 94 ? 10.537 0.384 2.939 1.00 93.25 94 PRO A O 1
ATOM 725 N N . LEU A 1 95 ? 8.414 0.969 3.308 1.00 94.19 95 LEU A N 1
ATOM 726 C CA . LEU A 1 95 ? 7.960 0.536 1.987 1.00 94.19 95 LEU A CA 1
ATOM 727 C C . LEU A 1 95 ? 8.651 1.322 0.864 1.00 94.19 95 LEU A C 1
ATOM 729 O O . LEU A 1 95 ? 9.028 0.719 -0.138 1.00 94.19 95 LEU A O 1
ATOM 733 N N . GLU A 1 96 ? 8.861 2.626 1.037 1.00 93.94 96 GLU A N 1
ATOM 734 C C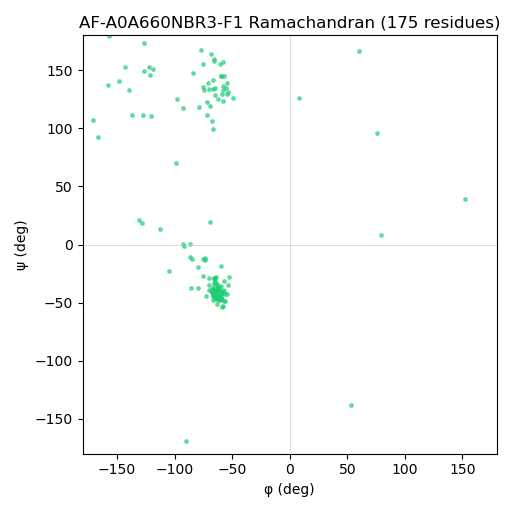A . GLU A 1 96 ? 9.603 3.458 0.082 1.00 93.94 96 GLU A CA 1
ATOM 735 C C . GLU A 1 96 ? 11.056 2.981 -0.081 1.00 93.94 96 GLU A C 1
ATOM 737 O O . GLU A 1 96 ? 11.548 2.866 -1.211 1.00 93.94 96 GLU A O 1
ATOM 742 N N . ASP A 1 97 ? 11.715 2.610 1.021 1.00 94.38 97 ASP A N 1
ATOM 743 C CA . ASP A 1 97 ? 13.070 2.047 1.002 1.00 94.38 97 ASP A CA 1
ATOM 744 C C . ASP A 1 97 ? 13.109 0.711 0.243 1.00 94.38 97 ASP A C 1
ATOM 746 O O . ASP A 1 97 ? 13.953 0.508 -0.638 1.00 94.38 97 ASP A O 1
ATOM 750 N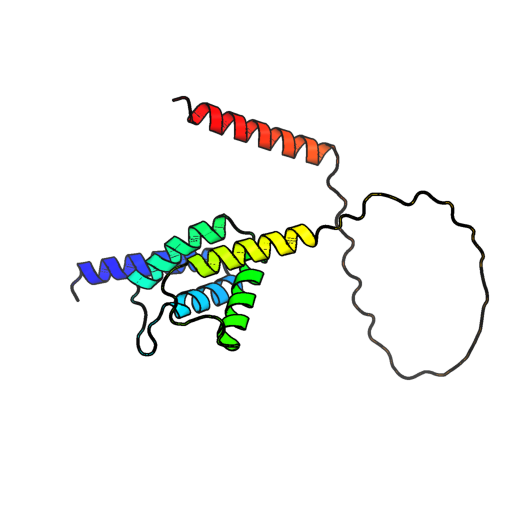 N . TYR A 1 98 ? 12.160 -0.194 0.512 1.00 95.44 98 TYR A N 1
ATOM 751 C CA . TYR A 1 98 ? 12.082 -1.479 -0.191 1.00 95.44 98 TYR A CA 1
ATOM 752 C C . TYR A 1 98 ? 11.740 -1.321 -1.675 1.00 95.44 98 TYR A C 1
ATOM 754 O O . TYR A 1 98 ? 12.274 -2.065 -2.500 1.00 95.44 98 TYR A O 1
ATOM 762 N N . LEU A 1 99 ? 10.883 -0.364 -2.043 1.00 94.00 99 LEU A N 1
ATOM 763 C CA . LEU A 1 99 ? 10.587 -0.051 -3.445 1.00 94.00 99 LEU A CA 1
ATOM 764 C C . LEU A 1 99 ? 11.819 0.507 -4.160 1.00 94.00 99 LEU A C 1
ATOM 766 O O . LEU A 1 99 ? 12.126 0.092 -5.279 1.00 94.00 99 LEU A O 1
ATOM 770 N N . THR A 1 100 ? 12.572 1.382 -3.494 1.00 94.38 100 THR A N 1
ATOM 771 C CA . THR A 1 100 ? 13.836 1.922 -4.011 1.00 94.38 100 THR A CA 1
ATOM 772 C C . THR A 1 100 ? 14.865 0.811 -4.224 1.00 94.38 100 THR A C 1
ATOM 774 O O . THR A 1 100 ? 15.469 0.719 -5.297 1.00 94.38 100 THR A O 1
ATOM 777 N N . ALA A 1 101 ? 15.011 -0.095 -3.254 1.00 94.00 101 ALA A N 1
ATOM 778 C CA . ALA A 1 101 ? 15.883 -1.259 -3.375 1.00 94.00 101 ALA A CA 1
ATOM 779 C C . ALA A 1 101 ? 15.431 -2.204 -4.502 1.00 94.00 101 ALA A C 1
ATOM 781 O O . ALA A 1 101 ? 16.257 -2.676 -5.286 1.00 94.00 101 ALA A O 1
ATOM 782 N N . ALA A 1 102 ? 14.125 -2.454 -4.634 1.00 93.31 102 ALA A N 1
ATOM 783 C CA . ALA A 1 102 ? 13.574 -3.292 -5.696 1.00 93.31 102 ALA A CA 1
ATOM 784 C C . ALA A 1 102 ? 13.856 -2.706 -7.089 1.00 93.31 102 ALA A C 1
ATOM 786 O O . ALA A 1 102 ? 14.282 -3.437 -7.988 1.00 93.31 102 ALA A O 1
ATOM 787 N N . ARG A 1 103 ? 13.696 -1.388 -7.250 1.00 92.62 103 ARG A N 1
ATOM 788 C CA . ARG A 1 103 ? 14.022 -0.662 -8.484 1.00 92.62 103 ARG A CA 1
ATOM 789 C C . ARG A 1 103 ? 15.500 -0.785 -8.837 1.00 92.62 103 ARG A C 1
ATOM 791 O O . ARG A 1 103 ? 15.840 -1.120 -9.972 1.00 92.62 103 ARG A O 1
ATOM 798 N N . ALA A 1 104 ? 16.386 -0.604 -7.856 1.00 91.12 104 ALA A N 1
ATOM 799 C CA . ALA A 1 104 ? 17.822 -0.780 -8.054 1.00 91.12 104 ALA A CA 1
ATOM 800 C C . ALA A 1 104 ? 18.161 -2.213 -8.507 1.00 91.12 104 ALA A C 1
ATOM 802 O O . ALA A 1 104 ? 18.869 -2.395 -9.496 1.00 91.12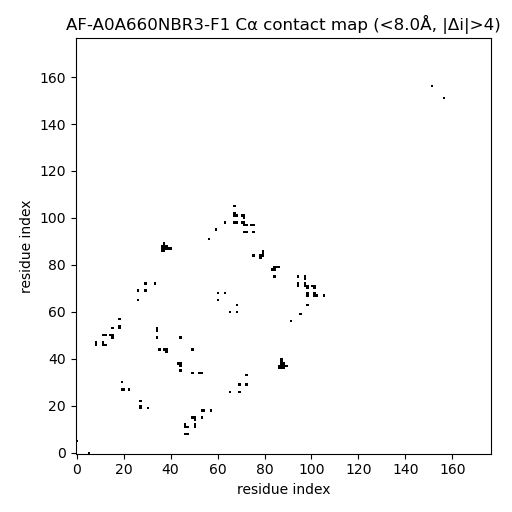 104 ALA A O 1
ATOM 803 N N . GLN A 1 105 ? 17.606 -3.239 -7.857 1.00 88.25 105 GLN A N 1
ATOM 804 C CA . GLN A 1 105 ? 17.850 -4.643 -8.218 1.00 88.25 105 GLN A CA 1
ATOM 805 C C . GLN A 1 105 ? 17.344 -5.024 -9.616 1.00 88.25 105 GLN A C 1
ATOM 807 O O . GLN A 1 105 ? 17.858 -5.967 -10.223 1.00 88.25 105 GLN A O 1
ATOM 812 N N . GLN A 1 106 ? 16.310 -4.348 -10.117 1.00 83.69 106 GLN A N 1
ATOM 813 C CA . GLN A 1 106 ? 15.818 -4.557 -11.478 1.00 83.69 106 GLN A CA 1
ATOM 814 C C . GLN A 1 106 ? 16.681 -3.835 -12.511 1.00 83.69 106 GLN A C 1
ATOM 816 O O . GLN A 1 106 ? 16.957 -4.411 -13.562 1.00 83.69 106 GLN A O 1
ATOM 821 N N . ALA A 1 107 ? 17.177 -2.636 -12.192 1.00 81.50 107 ALA A N 1
ATOM 822 C CA . ALA A 1 107 ? 18.131 -1.924 -13.038 1.00 81.50 107 ALA A CA 1
ATOM 823 C C . ALA A 1 107 ? 19.428 -2.731 -13.244 1.00 81.50 107 ALA A C 1
ATOM 825 O O . ALA A 1 107 ? 19.891 -2.847 -14.372 1.00 81.50 107 ALA A O 1
ATOM 826 N N . HIS A 1 108 ? 19.947 -3.378 -12.193 1.00 73.69 108 HIS A N 1
ATOM 827 C CA . HIS A 1 108 ? 21.154 -4.221 -12.266 1.00 73.69 108 HIS A CA 1
ATOM 828 C C . HIS A 1 108 ? 20.929 -5.577 -12.962 1.00 73.69 108 HIS A C 1
ATOM 830 O O . HIS A 1 108 ? 21.886 -6.274 -13.280 1.00 73.69 108 HIS A O 1
ATOM 836 N N . ARG A 1 109 ? 19.675 -5.998 -13.183 1.00 63.28 109 ARG A N 1
ATOM 837 C CA . ARG A 1 109 ? 19.363 -7.227 -13.940 1.00 63.28 109 ARG A CA 1
ATOM 838 C C . ARG A 1 109 ? 19.270 -7.003 -15.449 1.00 63.28 109 ARG A C 1
ATOM 840 O O . ARG A 1 109 ? 19.194 -7.986 -16.184 1.00 63.28 109 ARG A O 1
ATOM 847 N N . GLN A 1 110 ? 19.258 -5.756 -15.916 1.00 50.97 110 GLN A N 1
ATOM 848 C CA . GLN A 1 110 ? 19.399 -5.466 -17.341 1.00 50.97 110 GLN A CA 1
ATOM 849 C C . GLN A 1 110 ? 20.854 -5.746 -17.739 1.00 50.97 110 GLN A C 1
ATOM 851 O O . GLN A 1 110 ? 21.753 -5.189 -17.114 1.00 50.97 110 GLN A O 1
ATOM 856 N N . PRO A 1 111 ? 21.121 -6.625 -18.721 1.00 50.47 111 PRO A N 1
ATOM 857 C CA . PRO A 1 111 ? 22.477 -7.059 -18.998 1.00 50.47 111 PRO A CA 1
ATOM 858 C C . PRO A 1 111 ? 23.285 -5.902 -19.585 1.00 50.47 111 PRO A C 1
ATOM 860 O O . PRO A 1 111 ? 23.024 -5.441 -20.692 1.00 50.47 111 PRO A O 1
ATOM 863 N N . GLU A 1 112 ? 24.340 -5.519 -18.879 1.00 48.75 112 GLU A N 1
ATOM 864 C CA . GLU A 1 112 ? 25.465 -4.718 -19.371 1.00 48.75 112 GLU A CA 1
ATOM 865 C C . GLU A 1 112 ? 26.358 -5.473 -20.385 1.00 48.75 112 GLU A C 1
ATOM 867 O O . GLU A 1 112 ? 27.484 -5.077 -20.655 1.00 48.75 112 GLU A O 1
ATOM 872 N N . ASN A 1 113 ? 25.855 -6.546 -21.008 1.00 45.75 113 ASN A N 1
ATOM 873 C CA . ASN A 1 113 ? 26.582 -7.345 -21.998 1.00 45.75 113 ASN A CA 1
ATOM 874 C C . ASN A 1 113 ? 26.191 -6.948 -23.426 1.00 45.75 113 ASN A C 1
ATOM 876 O O . ASN A 1 113 ? 25.517 -7.699 -24.132 1.00 45.75 113 ASN A O 1
ATOM 880 N N . ALA A 1 114 ? 26.600 -5.755 -23.853 1.00 48.97 114 ALA A N 1
ATOM 881 C CA . ALA A 1 114 ? 26.522 -5.359 -25.260 1.00 48.97 114 ALA A CA 1
ATOM 882 C C . ALA A 1 114 ? 27.831 -4.762 -25.791 1.00 48.97 114 ALA A C 1
ATOM 884 O O . ALA A 1 114 ? 27.808 -4.060 -26.800 1.00 48.97 114 ALA A O 1
ATOM 885 N N . PHE A 1 115 ? 28.968 -5.043 -25.151 1.00 45.03 115 PHE A N 1
ATOM 886 C CA . PHE A 1 115 ? 30.262 -4.665 -25.702 1.00 45.03 115 PHE A CA 1
ATOM 887 C C . PHE A 1 115 ? 31.299 -5.772 -25.494 1.00 45.03 115 PHE A C 1
ATOM 889 O O . PHE A 1 115 ? 31.416 -6.321 -24.406 1.00 45.03 115 PHE A O 1
ATOM 896 N N . GLU A 1 116 ? 32.008 -6.062 -26.586 1.00 43.44 116 GLU A N 1
ATOM 897 C CA . GLU A 1 116 ? 33.212 -6.896 -26.713 1.00 43.44 116 GLU A CA 1
ATOM 898 C C . GLU A 1 116 ? 33.056 -8.425 -26.650 1.00 43.44 116 GLU A C 1
ATOM 900 O O . GLU A 1 116 ? 33.132 -9.059 -25.605 1.00 43.44 116 GLU A O 1
ATOM 905 N N . ALA A 1 117 ? 32.973 -9.036 -27.837 1.00 39.47 117 ALA A N 1
ATOM 906 C CA . ALA A 1 117 ? 34.118 -9.770 -28.387 1.00 39.47 117 ALA A CA 1
ATOM 907 C C . ALA A 1 117 ? 33.871 -10.080 -29.875 1.00 39.47 117 ALA A C 1
ATOM 909 O O . ALA A 1 117 ? 33.264 -11.086 -30.239 1.00 39.47 117 ALA A O 1
ATOM 910 N N . ASP A 1 118 ? 34.353 -9.184 -30.734 1.00 45.25 118 ASP A N 1
ATOM 911 C CA . ASP A 1 118 ? 34.747 -9.527 -32.097 1.00 45.25 118 ASP A CA 1
ATOM 912 C C . ASP A 1 118 ? 35.984 -10.435 -31.993 1.00 45.25 118 ASP A C 1
ATOM 914 O O . ASP A 1 118 ? 37.057 -9.989 -31.590 1.00 45.25 118 ASP A O 1
ATOM 918 N N . ALA A 1 119 ? 35.818 -11.733 -32.252 1.00 36.09 119 ALA A N 1
ATOM 919 C CA . ALA A 1 119 ? 36.917 -12.639 -32.576 1.00 36.09 119 ALA A CA 1
ATOM 920 C C . ALA A 1 119 ? 36.383 -13.865 -33.347 1.00 36.09 119 ALA A C 1
ATOM 922 O O . ALA A 1 119 ? 35.336 -14.417 -32.993 1.00 36.09 119 ALA A O 1
ATOM 923 N N . PRO A 1 120 ? 37.078 -14.308 -34.410 1.00 43.44 120 PRO A N 1
ATOM 924 C CA . PRO A 1 120 ? 36.577 -15.309 -35.343 1.00 43.44 120 PRO A CA 1
ATOM 925 C C . PRO A 1 120 ? 36.630 -16.724 -34.754 1.00 43.44 120 PRO A C 1
ATOM 927 O O . PRO A 1 120 ? 37.636 -17.155 -34.195 1.00 43.44 120 PRO A O 1
ATOM 930 N N . SER A 1 121 ? 35.543 -17.476 -34.938 1.00 34.97 121 SER A N 1
ATOM 931 C CA . SER A 1 121 ? 35.483 -18.914 -34.654 1.00 34.97 121 SER A CA 1
ATOM 932 C C . SER A 1 121 ? 36.421 -19.710 -35.571 1.00 34.97 121 SER A C 1
ATOM 934 O O . SER A 1 121 ? 36.320 -19.559 -36.791 1.00 34.97 121 SER A O 1
ATOM 936 N N . PRO A 1 122 ? 37.205 -20.671 -35.056 1.00 41.44 122 PRO A N 1
ATOM 937 C CA . PRO A 1 122 ? 37.565 -21.852 -35.818 1.00 41.44 122 PRO A CA 1
ATOM 938 C C . PRO A 1 122 ? 36.634 -23.012 -35.429 1.00 41.44 122 PRO A C 1
ATOM 940 O O . PRO A 1 122 ? 36.500 -23.375 -34.262 1.00 41.44 122 PRO A O 1
ATOM 943 N N . SER A 1 123 ? 35.982 -23.600 -36.434 1.00 41.78 123 SER A N 1
ATOM 944 C CA . SER A 1 123 ? 35.355 -24.927 -36.321 1.00 41.78 123 SER A CA 1
ATOM 945 C C . SER A 1 123 ? 36.411 -25.992 -35.982 1.00 41.78 123 SER A C 1
ATOM 947 O O . SER A 1 123 ? 37.577 -25.823 -36.344 1.00 41.78 123 SER A O 1
ATOM 949 N N . PRO A 1 124 ? 36.018 -27.118 -35.359 1.00 39.47 124 PRO A N 1
ATOM 950 C CA . PRO A 1 124 ? 35.805 -28.311 -36.187 1.00 39.47 124 PRO A CA 1
ATOM 951 C C . PRO A 1 124 ? 34.619 -29.197 -35.752 1.00 39.47 124 PRO A C 1
ATOM 953 O O . PRO A 1 124 ? 34.232 -29.260 -34.588 1.00 39.47 124 PRO A O 1
ATOM 956 N N . ALA A 1 125 ? 34.062 -29.909 -36.732 1.00 37.53 125 ALA A N 1
ATOM 957 C CA . ALA A 1 125 ? 33.109 -31.014 -36.583 1.00 37.53 125 ALA A CA 1
ATOM 958 C C . ALA A 1 125 ? 33.861 -32.373 -36.465 1.00 37.53 125 ALA A C 1
ATOM 960 O O . ALA A 1 125 ? 35.090 -32.381 -36.456 1.00 37.53 125 ALA A O 1
ATOM 961 N N . PRO A 1 126 ? 33.193 -33.540 -36.547 1.00 47.66 126 PRO A N 1
ATOM 962 C CA . PRO A 1 126 ? 32.316 -34.156 -35.552 1.00 47.66 126 PRO A CA 1
ATOM 963 C C . PRO A 1 126 ? 32.841 -35.555 -35.148 1.00 47.66 126 PRO A C 1
ATOM 965 O O . PRO A 1 126 ? 33.329 -36.309 -35.989 1.00 47.66 126 PRO A O 1
ATOM 968 N N . HIS A 1 127 ? 32.671 -35.975 -33.892 1.00 33.62 127 HIS A N 1
ATOM 969 C CA . HIS A 1 127 ? 32.926 -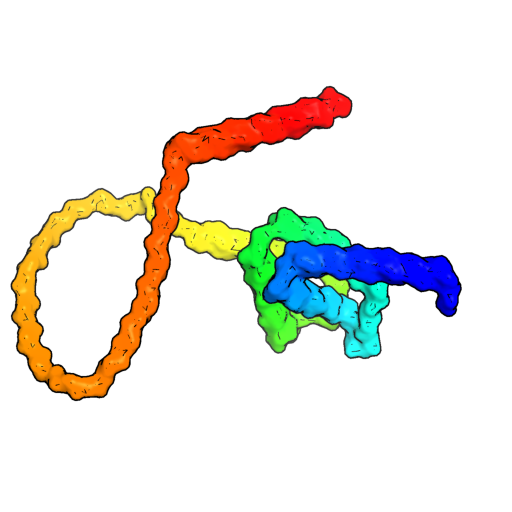37.369 -33.508 1.00 33.62 127 HIS A CA 1
ATOM 970 C C . HIS A 1 127 ? 31.668 -38.016 -32.937 1.00 33.62 127 HIS A C 1
ATOM 972 O O . HIS A 1 127 ? 31.190 -37.680 -31.856 1.00 33.62 127 HIS A O 1
ATOM 978 N N . ALA A 1 128 ? 31.141 -38.948 -33.727 1.00 42.09 128 ALA A N 1
ATOM 979 C CA . ALA A 1 128 ? 30.138 -39.914 -33.339 1.00 42.09 128 ALA A CA 1
ATOM 980 C C . ALA A 1 128 ? 30.709 -40.865 -32.277 1.00 42.09 128 ALA A C 1
ATOM 982 O O . ALA A 1 128 ? 31.743 -41.491 -32.497 1.00 42.09 128 ALA A O 1
ATOM 983 N N . VAL A 1 129 ? 29.993 -41.027 -31.167 1.00 35.09 129 VAL A N 1
ATOM 984 C CA . VAL A 1 129 ? 30.083 -42.219 -30.320 1.00 35.09 129 VAL A CA 1
ATOM 985 C C . VAL A 1 129 ? 28.667 -42.732 -30.122 1.00 35.09 129 VAL A C 1
ATOM 987 O O . VAL A 1 129 ? 27.815 -42.095 -29.509 1.00 35.09 129 VAL A O 1
ATOM 990 N N . ASN A 1 130 ? 28.435 -43.888 -30.727 1.00 38.16 130 ASN A N 1
ATOM 991 C CA . ASN A 1 130 ? 27.272 -44.729 -30.543 1.00 38.16 130 ASN A CA 1
ATOM 992 C C . ASN A 1 130 ? 27.483 -45.492 -29.228 1.00 38.16 130 ASN A C 1
ATOM 994 O O . ASN A 1 130 ? 28.459 -46.232 -29.108 1.00 38.16 130 ASN A O 1
ATOM 998 N N . SER A 1 131 ? 26.615 -45.295 -28.238 1.00 35.41 131 SER A N 1
ATOM 999 C CA . SER A 1 131 ? 26.577 -46.149 -27.052 1.00 35.41 131 SER A CA 1
ATOM 1000 C C . SER A 1 131 ? 25.125 -46.446 -26.711 1.00 35.41 131 SER A C 1
ATOM 1002 O O . SER A 1 131 ? 24.346 -45.558 -26.370 1.00 35.41 131 SER A O 1
ATOM 1004 N N . SER A 1 132 ? 24.763 -47.709 -26.907 1.00 41.56 132 SER A N 1
ATOM 1005 C CA . SER A 1 132 ? 23.443 -48.273 -26.673 1.00 41.56 132 SER A CA 1
ATOM 1006 C C . SER A 1 132 ? 23.181 -48.458 -25.178 1.00 41.56 132 SER A C 1
ATOM 1008 O O . SER A 1 132 ? 23.991 -49.066 -24.482 1.00 41.56 132 SER A O 1
ATOM 1010 N N . TYR A 1 133 ? 22.011 -48.026 -24.704 1.00 34.53 133 TYR A N 1
ATOM 1011 C CA . TYR A 1 133 ? 21.376 -48.562 -23.495 1.00 34.53 133 TYR A CA 1
ATOM 1012 C C . TYR A 1 133 ? 19.846 -48.485 -23.644 1.00 34.53 133 TYR A C 1
ATOM 1014 O O . TYR A 1 133 ? 19.366 -47.517 -24.243 1.00 34.53 133 TYR A O 1
ATOM 1022 N N . PRO A 1 134 ? 19.078 -49.497 -23.193 1.00 49.56 134 PRO A N 1
ATOM 1023 C CA . PRO A 1 134 ? 17.674 -49.618 -23.552 1.00 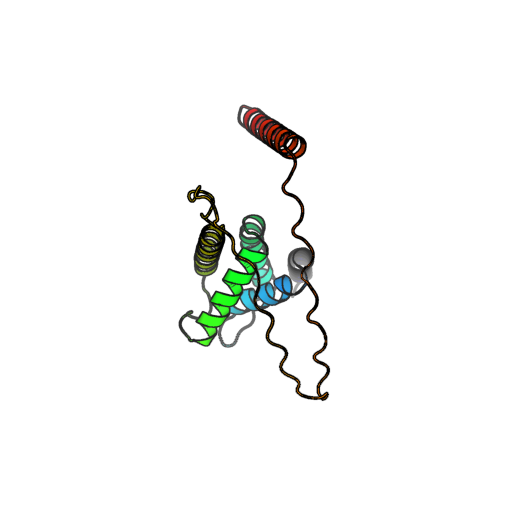49.56 134 PRO A CA 1
ATOM 1024 C C . PRO A 1 134 ? 16.746 -48.776 -22.669 1.00 49.56 134 PRO A C 1
ATOM 1026 O O . PRO A 1 134 ? 16.995 -48.549 -21.489 1.00 49.56 134 PRO A O 1
ATOM 1029 N N . ASP A 1 135 ? 15.684 -48.338 -23.339 1.00 47.44 135 ASP A N 1
ATOM 1030 C CA . ASP A 1 135 ? 14.310 -48.067 -22.914 1.00 47.44 135 ASP A CA 1
ATOM 1031 C C . ASP A 1 135 ? 13.976 -48.124 -21.409 1.00 47.44 135 ASP A C 1
ATOM 1033 O O . ASP A 1 135 ? 14.160 -49.150 -20.752 1.00 47.44 135 ASP A O 1
ATOM 1037 N N . GLY A 1 136 ? 13.377 -47.041 -20.889 1.00 46.56 136 GLY A N 1
ATOM 1038 C CA . GLY A 1 136 ? 12.666 -47.114 -19.611 1.00 46.56 136 GLY A CA 1
ATOM 1039 C C . GLY A 1 136 ? 12.566 -45.853 -18.753 1.00 46.56 136 GLY A C 1
ATOM 1040 O O . GLY A 1 136 ? 12.680 -45.968 -17.539 1.00 46.56 136 GLY A O 1
ATOM 1041 N N . THR A 1 137 ? 12.358 -44.653 -19.306 1.00 42.69 137 THR A N 1
ATOM 1042 C CA . THR A 1 137 ? 11.586 -43.579 -18.630 1.00 42.69 137 THR A CA 1
ATOM 1043 C C . THR A 1 137 ? 11.343 -42.422 -19.596 1.00 42.69 137 THR A C 1
ATOM 1045 O O . THR A 1 137 ? 12.248 -41.661 -19.926 1.00 42.69 137 THR A O 1
ATOM 1048 N N . GLN A 1 138 ? 10.101 -42.272 -20.059 1.00 43.59 138 GLN A N 1
ATOM 1049 C CA . GLN A 1 138 ? 9.687 -41.093 -20.814 1.00 43.59 138 GLN A CA 1
ATOM 1050 C C . GLN A 1 138 ? 9.714 -39.861 -19.898 1.00 43.59 138 GLN A C 1
ATOM 1052 O O . GLN A 1 138 ? 8.797 -39.629 -19.111 1.00 43.59 138 GLN A O 1
ATOM 1057 N N . LEU A 1 139 ? 10.783 -39.070 -19.996 1.00 43.12 139 LEU A N 1
ATOM 1058 C CA . LEU A 1 139 ? 10.820 -37.705 -19.488 1.00 43.12 139 LEU A CA 1
ATOM 1059 C C . LEU A 1 139 ? 9.941 -36.849 -20.401 1.00 43.12 139 LEU A C 1
ATOM 1061 O O . LEU A 1 139 ? 10.263 -36.626 -21.567 1.00 43.12 139 LEU A O 1
ATOM 1065 N N . VAL A 1 140 ? 8.815 -36.386 -19.864 1.00 48.38 140 VAL A N 1
ATOM 1066 C CA . VAL A 1 140 ? 7.937 -35.406 -20.509 1.00 48.38 140 VAL A CA 1
ATOM 1067 C C . VAL A 1 140 ? 8.791 -34.222 -20.992 1.00 48.38 140 VAL A C 1
ATOM 1069 O O . VAL A 1 140 ? 9.531 -33.655 -20.181 1.00 48.38 140 VAL A O 1
ATOM 1072 N N . PRO A 1 141 ? 8.736 -33.822 -22.277 1.00 45.38 141 PRO A N 1
ATOM 1073 C CA . PRO A 1 141 ? 9.509 -32.684 -22.748 1.00 45.38 141 PRO A CA 1
ATOM 1074 C C . PRO A 1 141 ? 9.066 -31.413 -22.013 1.00 45.38 141 PRO A C 1
ATOM 1076 O O . PRO A 1 141 ? 7.889 -31.052 -21.982 1.00 45.38 141 PRO A O 1
ATOM 1079 N N . LYS A 1 142 ? 10.040 -30.735 -21.400 1.00 50.50 142 LYS A N 1
ATOM 1080 C CA . LYS A 1 142 ? 9.888 -29.410 -20.793 1.00 50.50 142 LYS A CA 1
ATOM 1081 C C . LYS A 1 142 ? 9.297 -28.446 -21.838 1.00 50.50 142 LYS A C 1
ATOM 1083 O O . LYS A 1 142 ? 9.840 -28.391 -22.942 1.00 50.50 142 LYS A O 1
ATOM 1088 N N . PRO A 1 143 ? 8.245 -27.665 -21.525 1.00 46.78 143 PRO A N 1
ATOM 1089 C CA . PRO A 1 143 ? 7.731 -26.666 -22.455 1.00 46.78 143 PRO A CA 1
ATOM 1090 C C . PRO A 1 143 ? 8.844 -25.677 -22.809 1.00 46.78 143 PRO A C 1
ATOM 1092 O O . PRO A 1 143 ? 9.449 -25.071 -21.920 1.00 46.78 143 PRO A O 1
ATOM 1095 N N . THR A 1 144 ? 9.134 -25.526 -24.100 1.00 51.59 144 THR A N 1
ATOM 1096 C CA . THR A 1 144 ? 10.005 -24.462 -24.603 1.00 51.59 144 THR A CA 1
ATOM 1097 C C . THR A 1 144 ? 9.433 -23.103 -24.193 1.00 51.59 144 THR A C 1
ATOM 1099 O O . THR A 1 144 ? 8.230 -22.885 -24.366 1.00 51.59 144 THR A O 1
ATOM 1102 N N . PRO A 1 145 ? 10.252 -22.179 -23.658 1.00 55.03 145 PRO A N 1
ATOM 1103 C CA . PRO A 1 145 ? 9.801 -20.816 -23.417 1.00 55.03 145 PRO A CA 1
ATOM 1104 C C . PRO A 1 145 ? 9.363 -20.178 -24.746 1.00 55.03 145 PRO A C 1
ATOM 1106 O O . PRO A 1 145 ? 9.957 -20.481 -25.786 1.00 55.03 145 PRO A O 1
ATOM 1109 N N . PRO A 1 146 ? 8.327 -19.318 -24.747 1.00 53.31 146 PRO A N 1
ATOM 1110 C CA . PRO A 1 146 ? 7.920 -18.623 -25.959 1.00 53.31 146 PRO A CA 1
ATOM 1111 C C . PRO A 1 146 ? 9.087 -17.769 -26.480 1.00 53.31 146 PRO A C 1
ATOM 1113 O O . PRO A 1 146 ? 9.856 -17.233 -25.674 1.00 53.31 146 PRO A O 1
ATOM 1116 N N . PRO A 1 147 ? 9.246 -17.641 -27.809 1.00 55.53 147 PRO A N 1
ATOM 1117 C CA . PRO A 1 147 ? 10.308 -16.831 -28.387 1.00 55.53 147 PRO A CA 1
ATOM 1118 C C . PRO A 1 147 ? 10.199 -15.390 -27.884 1.00 55.53 147 PRO A C 1
ATOM 1120 O O . PRO A 1 147 ? 9.105 -14.825 -27.808 1.00 55.53 147 PRO A O 1
ATOM 1123 N N . ALA A 1 148 ? 11.343 -14.807 -27.520 1.00 61.47 148 ALA A N 1
ATOM 1124 C CA . ALA A 1 148 ? 11.424 -13.412 -27.115 1.00 61.47 148 ALA A CA 1
ATOM 1125 C C . ALA A 1 148 ? 10.812 -12.526 -28.209 1.00 61.47 148 ALA A C 1
ATOM 1127 O O . ALA A 1 148 ? 11.139 -12.668 -29.389 1.00 61.47 148 ALA A O 1
ATOM 1128 N N . ALA A 1 149 ? 9.901 -11.634 -27.815 1.00 63.66 149 ALA A N 1
ATOM 1129 C CA . ALA A 1 149 ? 9.294 -10.685 -28.735 1.00 63.66 149 ALA A CA 1
ATOM 1130 C C . ALA A 1 149 ? 10.394 -9.876 -29.436 1.00 63.66 149 ALA A C 1
ATOM 1132 O O . ALA A 1 149 ? 11.343 -9.420 -28.794 1.00 63.66 149 ALA A O 1
ATOM 1133 N N . ALA A 1 150 ? 10.264 -9.720 -30.755 1.00 64.19 150 ALA A N 1
ATOM 1134 C CA . ALA A 1 150 ? 11.227 -8.978 -31.552 1.00 64.19 150 ALA A CA 1
ATOM 1135 C C . ALA A 1 150 ? 11.412 -7.558 -30.979 1.00 64.19 150 ALA A C 1
ATOM 1137 O O . ALA A 1 150 ? 10.425 -6.925 -30.584 1.00 64.19 150 ALA A O 1
ATOM 1138 N N . PRO A 1 151 ? 12.654 -7.043 -30.926 1.00 64.25 151 PRO A N 1
ATOM 1139 C CA . PRO A 1 151 ? 12.904 -5.695 -30.443 1.00 64.25 151 PRO A CA 1
ATOM 1140 C C . PRO A 1 151 ? 12.096 -4.679 -31.267 1.00 64.25 151 PRO A C 1
ATOM 1142 O O . PRO A 1 151 ? 11.923 -4.867 -32.476 1.00 64.25 151 PRO A O 1
ATOM 1145 N N . PRO A 1 152 ? 11.600 -3.592 -30.643 1.00 67.88 152 PRO A N 1
ATOM 1146 C CA . PRO A 1 152 ? 10.770 -2.618 -31.333 1.00 67.88 152 PRO A CA 1
ATOM 1147 C C . PRO A 1 152 ? 11.532 -2.022 -32.515 1.00 67.88 152 PRO A C 1
ATOM 1149 O O . PRO A 1 152 ? 12.670 -1.556 -32.377 1.00 67.88 152 PRO A O 1
ATOM 1152 N N . SER A 1 153 ? 10.879 -2.038 -33.675 1.00 75.56 153 SER A N 1
ATOM 1153 C CA . SER A 1 153 ? 11.411 -1.488 -34.919 1.00 75.56 153 SER A CA 1
ATOM 1154 C C . SER A 1 153 ? 11.749 -0.001 -34.766 1.00 75.56 153 SER A C 1
ATOM 1156 O O . SER A 1 153 ? 11.179 0.710 -33.931 1.00 75.56 153 SER A O 1
ATOM 1158 N N . ALA A 1 154 ? 12.652 0.504 -35.609 1.00 75.75 154 ALA A N 1
ATOM 1159 C CA . ALA A 1 154 ? 13.024 1.920 -35.621 1.00 75.75 154 ALA A CA 1
ATOM 1160 C C . ALA A 1 154 ? 11.799 2.849 -35.752 1.00 75.75 154 ALA A C 1
ATOM 1162 O O . ALA A 1 154 ? 11.738 3.886 -35.096 1.00 75.75 154 ALA A O 1
ATOM 1163 N N . ALA A 1 155 ? 10.776 2.428 -36.505 1.00 72.44 155 ALA A N 1
ATOM 1164 C CA . ALA A 1 155 ? 9.517 3.157 -36.648 1.00 72.44 155 ALA A CA 1
ATOM 1165 C C . ALA A 1 155 ? 8.705 3.223 -35.338 1.00 72.44 155 ALA A C 1
ATOM 1167 O O . ALA A 1 155 ? 8.114 4.256 -35.024 1.00 72.44 155 ALA A O 1
ATOM 1168 N N . GLN A 1 156 ? 8.696 2.149 -34.543 1.00 72.94 156 GLN A N 1
ATOM 1169 C CA . GLN A 1 156 ? 8.032 2.134 -33.233 1.00 72.94 156 GLN A CA 1
ATOM 1170 C C . GLN A 1 156 ? 8.777 3.008 -32.221 1.00 72.94 156 GLN A C 1
ATOM 1172 O O . GLN A 1 156 ? 8.143 3.740 -31.461 1.00 72.94 156 GLN A O 1
ATOM 1177 N N . LYS A 1 157 ? 10.115 2.997 -32.252 1.00 78.81 157 LYS A N 1
ATOM 1178 C CA . LYS A 1 157 ? 10.939 3.884 -31.418 1.00 78.81 157 LYS A CA 1
ATOM 1179 C C . LYS A 1 157 ? 10.738 5.359 -31.784 1.00 78.81 157 LYS A C 1
ATOM 1181 O O . LYS A 1 157 ? 10.597 6.183 -30.885 1.00 78.81 157 LYS A O 1
ATOM 1186 N N . ALA A 1 158 ? 10.649 5.680 -33.076 1.00 82.81 158 ALA A N 1
ATOM 1187 C CA . ALA A 1 158 ? 10.389 7.041 -33.548 1.00 82.81 158 ALA A CA 1
ATOM 1188 C C . ALA A 1 158 ? 9.024 7.565 -33.069 1.00 82.81 158 ALA A C 1
ATOM 1190 O O . ALA A 1 158 ? 8.955 8.653 -32.502 1.00 82.81 158 ALA A O 1
ATOM 1191 N N . LYS A 1 159 ? 7.961 6.755 -33.186 1.00 81.38 159 LYS A N 1
ATOM 1192 C CA . LYS A 1 159 ? 6.625 7.121 -32.681 1.00 81.38 159 LYS A CA 1
ATOM 1193 C C . LYS A 1 159 ? 6.596 7.318 -31.164 1.00 81.38 159 LYS A C 1
ATOM 1195 O O . LYS A 1 159 ? 5.977 8.261 -30.681 1.00 81.38 159 LYS A O 1
ATOM 1200 N N . ALA A 1 160 ? 7.277 6.458 -30.404 1.00 78.50 160 ALA A N 1
ATOM 1201 C CA . ALA A 1 160 ? 7.365 6.603 -28.950 1.00 78.50 160 ALA A CA 1
ATOM 1202 C C . ALA A 1 160 ? 8.112 7.886 -28.541 1.00 78.50 160 ALA A C 1
ATOM 1204 O O . ALA A 1 160 ? 7.718 8.567 -27.592 1.00 78.50 160 ALA A O 1
ATOM 1205 N N . HIS A 1 161 ? 9.166 8.243 -29.279 1.00 84.69 161 HIS A N 1
ATOM 1206 C CA . HIS A 1 161 ? 9.915 9.476 -29.060 1.00 84.69 161 HIS A CA 1
ATOM 1207 C C . HIS A 1 161 ? 9.079 10.727 -29.374 1.00 84.69 161 HIS A C 1
ATOM 1209 O O . HIS A 1 161 ? 9.075 11.674 -28.588 1.00 84.69 161 HIS A O 1
ATOM 1215 N N . GLU A 1 162 ? 8.317 10.710 -30.469 1.00 87.00 162 GLU A N 1
ATOM 1216 C CA . GLU A 1 162 ? 7.414 11.802 -30.851 1.00 87.00 162 GLU A CA 1
ATOM 1217 C C . GLU A 1 162 ? 6.314 12.028 -29.801 1.00 87.00 162 GLU A C 1
ATOM 1219 O O . GLU A 1 162 ? 6.091 13.159 -29.366 1.00 87.00 162 GLU A O 1
ATOM 1224 N N . LEU A 1 163 ? 5.707 10.948 -29.296 1.00 86.00 163 LEU A N 1
ATOM 1225 C CA . LEU A 1 163 ? 4.698 11.020 -28.234 1.00 86.00 163 LEU A CA 1
ATOM 1226 C C . LEU A 1 163 ? 5.273 11.619 -26.936 1.00 86.00 163 LEU A C 1
ATOM 1228 O O . LEU A 1 163 ? 4.639 12.448 -26.282 1.00 86.00 163 LEU A O 1
ATOM 1232 N N . CYS A 1 164 ? 6.502 11.238 -26.577 1.00 82.44 164 CYS A N 1
ATOM 1233 C CA . CYS A 1 164 ? 7.196 11.762 -25.400 1.00 82.44 164 CYS A CA 1
ATOM 1234 C C . CYS A 1 164 ? 7.510 13.262 -25.538 1.00 82.44 164 CYS A C 1
ATOM 1236 O O . CYS A 1 164 ? 7.359 14.024 -24.578 1.00 82.44 164 CYS A O 1
ATOM 1238 N N . LEU A 1 165 ? 7.906 13.707 -26.734 1.00 87.44 165 LEU A N 1
ATOM 1239 C CA . LEU A 1 165 ? 8.134 15.124 -27.021 1.00 87.44 165 LEU A CA 1
ATOM 1240 C C . LEU A 1 165 ? 6.838 15.936 -26.947 1.00 87.44 165 LEU A C 1
ATOM 1242 O O . LEU A 1 165 ? 6.824 16.977 -26.287 1.00 87.44 165 LEU A O 1
ATOM 1246 N N . ALA A 1 166 ? 5.750 15.436 -27.537 1.00 85.56 166 ALA A N 1
ATOM 1247 C CA . ALA A 1 166 ? 4.441 16.085 -27.483 1.00 85.56 166 ALA A CA 1
ATOM 1248 C C . ALA A 1 166 ? 3.948 16.243 -26.035 1.00 85.56 166 ALA A C 1
ATOM 1250 O O . ALA A 1 166 ? 3.495 17.317 -25.634 1.00 85.56 166 ALA A O 1
ATOM 1251 N N . MET A 1 167 ? 4.122 15.209 -25.206 1.00 83.75 167 MET A N 1
ATOM 1252 C CA . MET A 1 167 ? 3.721 15.249 -23.798 1.00 83.75 167 MET A CA 1
ATOM 1253 C C . MET A 1 167 ? 4.557 16.250 -22.985 1.00 83.75 167 MET A C 1
ATOM 1255 O O . MET A 1 167 ? 4.016 17.016 -22.189 1.00 83.75 167 MET A O 1
ATOM 1259 N N . LYS A 1 168 ? 5.872 16.325 -23.236 1.00 83.94 168 LYS A N 1
ATOM 1260 C CA . LYS A 1 168 ? 6.751 17.322 -22.598 1.00 83.94 168 LYS A CA 1
ATOM 1261 C C . LYS A 1 168 ? 6.396 18.754 -23.000 1.00 83.94 168 LYS A C 1
ATOM 1263 O O . LYS A 1 168 ? 6.456 19.647 -22.156 1.00 83.94 168 LYS A O 1
ATOM 1268 N N . GLN A 1 169 ? 6.027 18.981 -24.259 1.00 83.12 169 GLN A N 1
ATOM 1269 C CA . GLN A 1 169 ? 5.588 20.295 -24.734 1.00 83.12 169 GLN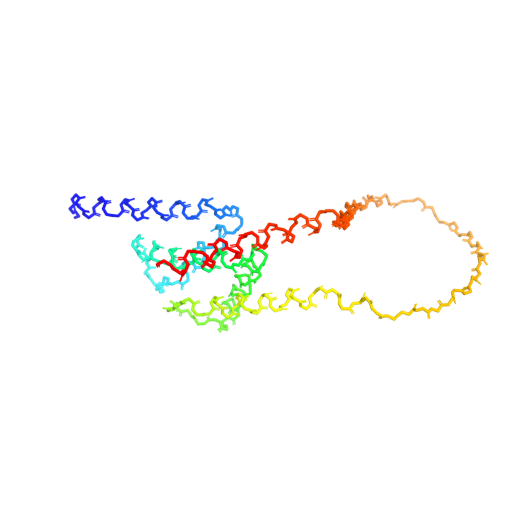 A CA 1
ATOM 1270 C C . GLN A 1 169 ? 4.249 20.702 -24.106 1.00 83.12 169 GLN A C 1
ATOM 1272 O O . GLN A 1 169 ? 4.120 21.836 -23.647 1.00 83.12 169 GLN A O 1
ATOM 1277 N N . ALA A 1 170 ? 3.301 19.770 -23.975 1.00 79.31 170 ALA A N 1
ATOM 1278 C CA . ALA A 1 170 ? 2.025 20.014 -23.302 1.00 79.31 170 ALA A CA 1
ATOM 1279 C C . ALA A 1 170 ? 2.200 20.366 -21.812 1.00 79.31 170 ALA A C 1
ATOM 1281 O O . ALA A 1 170 ? 1.55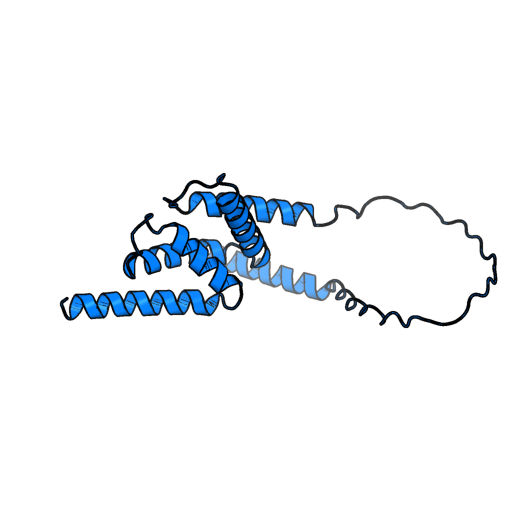6 21.291 -21.315 1.00 79.31 170 ALA A O 1
ATOM 1282 N N . CYS A 1 171 ? 3.114 19.691 -21.105 1.00 73.12 171 CYS A N 1
ATOM 1283 C CA . CYS A 1 171 ? 3.432 20.024 -19.713 1.00 73.12 171 CYS A CA 1
ATOM 1284 C C . CYS A 1 171 ? 4.075 21.412 -19.576 1.00 73.12 171 CYS A C 1
ATOM 1286 O O . CYS A 1 171 ? 3.741 22.147 -18.650 1.00 73.12 171 CYS A O 1
ATOM 1288 N N . ARG A 1 172 ? 4.956 21.806 -20.507 1.00 72.88 172 ARG A N 1
ATOM 1289 C CA . ARG A 1 172 ? 5.562 23.151 -20.499 1.00 72.88 172 ARG A CA 1
ATOM 1290 C C . ARG A 1 172 ? 4.548 24.251 -20.810 1.00 72.88 172 ARG A C 1
ATOM 1292 O O . ARG A 1 172 ? 4.588 25.288 -20.163 1.00 72.88 172 ARG A O 1
ATOM 1299 N N . ALA A 1 173 ? 3.622 24.018 -21.740 1.00 68.12 173 ALA A N 1
ATOM 1300 C CA . ALA A 1 173 ? 2.568 24.979 -22.072 1.00 68.12 173 ALA A CA 1
ATOM 1301 C C . ALA A 1 173 ? 1.577 25.199 -20.912 1.00 68.12 173 ALA A C 1
ATOM 1303 O O . ALA A 1 173 ? 1.047 26.293 -20.759 1.00 68.12 173 ALA A O 1
ATOM 1304 N N . ARG A 1 174 ? 1.359 24.183 -20.066 1.00 59.12 174 ARG A N 1
ATOM 1305 C CA . ARG A 1 174 ? 0.524 24.283 -18.855 1.00 59.12 174 ARG A CA 1
ATOM 1306 C C . ARG A 1 174 ? 1.214 24.925 -17.649 1.00 59.12 174 ARG A C 1
ATOM 1308 O O . ARG A 1 174 ? 0.517 25.339 -16.736 1.00 59.12 174 ARG A O 1
ATOM 1315 N N . GLY A 1 175 ? 2.545 24.984 -17.626 1.00 53.72 175 GLY A N 1
ATOM 1316 C CA . GLY A 1 175 ? 3.320 25.606 -16.543 1.00 53.72 175 GLY A CA 1
ATOM 1317 C C . GLY A 1 175 ? 3.671 27.081 -16.773 1.00 53.72 175 GLY A C 1
ATOM 1318 O O . GLY A 1 175 ? 4.360 27.664 -15.944 1.00 53.72 175 GLY A O 1
ATOM 1319 N N . ALA A 1 176 ? 3.249 27.662 -17.900 1.00 52.81 176 ALA A N 1
ATOM 1320 C CA . ALA A 1 176 ? 3.498 29.056 -18.278 1.00 52.81 176 ALA A CA 1
ATOM 1321 C C . ALA A 1 176 ? 2.217 29.918 -18.293 1.00 52.81 176 ALA A C 1
ATOM 1323 O O . ALA A 1 176 ? 2.234 31.013 -18.854 1.00 52.81 176 ALA A O 1
ATOM 1324 N N . ALA A 1 177 ? 1.123 29.410 -17.715 1.00 46.44 177 ALA A N 1
ATOM 1325 C CA . ALA A 1 177 ? -0.157 30.099 -17.553 1.00 46.44 177 ALA A CA 1
ATOM 1326 C C . ALA A 1 177 ? -0.392 30.456 -16.082 1.00 46.44 177 ALA A C 1
ATOM 1328 O O . ALA A 1 177 ? -0.056 29.606 -15.224 1.00 46.44 177 ALA A O 1
#

Foldseek 3Di:
DDPVVVVVLVVLVVLLVVLLVVLDDVLSVLLVVLLQLLADPPGDDRSVSSSVSSVVVSVVPVVADPQLQVQLSVVVVVCVVVVVDDTSDPDCVSSVVSSVVSVVVVVVPPDPPPDDDDDDDDDDDDDDDDDDDDDDDDDDDDDDDPPDDDDDDPVRVVVVVVVVVVVVVVVVVVVVD

Nearest PDB structures (foldseek):
  6cy5-assembly1_B  TM=3.811E-01  e=9.100E+00  Elizabethkingia anophelis NUHP1
  3lg7-assembly1_B  TM=2.414E-01  e=5.333E+00  synthetic construct

Secondary structure (DSSP, 8-state):
--HHHHHHHHHHHHHHHHHHHHH-HHHHHHHHHHHHTTS-TT----HHHHHHHHHHHHHHHHTS-HHHHHHHHHHHHHHHHTT-S-SS--SSHHHHHHHHHHHHHHHTTS----S----PPPP----------------PPPPPPPPPPPPPPHHHHHHHHHHHHHHHHHHHHHT--

pLDDT: mean 75.83, std 18.72, range [33.62, 95.44]

Radius of gyration: 26.25 Å; Cα contacts (8 Å, |Δi|>4): 74; chains: 1; bounding box: 64×80×57 Å

Mean predicted aligned error: 17.85 Å

Sequence (177 aa):
MSAEELETELRYARSAIWTVAQMGGESAKLLMQYIGWFAPPNGKLSFEQIAAHLAAVQAMFNDSTAAEWKAALRQMLADKVSGSLKMPLTNHLPLEDYLTAARAQQAHRQPENAFEADAPSPSPAPHAVNSSYPDGTQLVPKPTPPPAAAPPSAAQKAKAHELCLAMKQACRARGAA